Protein AF-A0A812LIU6-F1 (afdb_monomer_lite)

Foldseek 3Di:
DDDPDPPDQDDAQEKEKEFEQAPDQFFKWKDWDPDTQDPDGHGHLDMDMGSDDDAQQIWIFIDRPPDTQEIDGHHHDDSHHKYKYKYWAFDAPVPDPPRRHTDIDIDIDHWDQFFKAAAADRDPDDDKWKWKWAPDDPDTDIDTDDHRDMDGDHFGKMWMWIQDPNDTDIDIDTTDSTDPDDDGDD

pLDDT: mean 81.8, std 16.01, range [28.92, 97.81]

Structure (mmCIF, N/CA/C/O backbone):
data_AF-A0A812LIU6-F1
#
_entry.id   AF-A0A812LIU6-F1
#
loop_
_atom_site.group_PDB
_atom_site.id
_atom_site.type_symbol
_atom_site.label_atom_id
_atom_site.label_alt_id
_atom_site.label_comp_id
_atom_site.label_asym_id
_atom_site.label_entity_id
_atom_site.label_seq_id
_atom_site.pdbx_PDB_ins_code
_atom_site.Cartn_x
_atom_site.Cartn_y
_atom_site.Cartn_z
_atom_site.occupancy
_atom_site.B_iso_or_equiv
_atom_site.auth_seq_id
_atom_site.auth_comp_id
_atom_site.auth_asym_id
_atom_site.auth_atom_id
_atom_site.pdbx_PDB_model_num
ATOM 1 N N . MET A 1 1 ? -12.014 -48.505 16.859 1.00 39.06 1 MET A N 1
ATOM 2 C CA . MET A 1 1 ? -11.783 -47.061 17.087 1.00 39.06 1 MET A CA 1
ATOM 3 C C . MET A 1 1 ? -11.200 -46.472 15.809 1.00 39.06 1 MET A C 1
ATOM 5 O O . MET A 1 1 ? -10.171 -46.959 15.368 1.00 39.06 1 MET A O 1
ATOM 9 N N . ARG A 1 2 ? -11.893 -45.529 15.155 1.00 45.31 2 ARG A N 1
ATOM 10 C CA . ARG A 1 2 ? -11.381 -44.818 13.970 1.00 45.31 2 ARG A CA 1
ATOM 11 C C . ARG A 1 2 ? -10.596 -43.603 14.456 1.00 45.31 2 ARG A C 1
ATOM 13 O O . ARG A 1 2 ? -11.188 -42.699 15.035 1.00 45.31 2 ARG A O 1
ATOM 20 N N . THR A 1 3 ? -9.289 -43.601 14.246 1.00 43.88 3 THR A N 1
ATOM 21 C CA . THR A 1 3 ? -8.428 -42.452 14.527 1.00 43.88 3 THR A CA 1
ATOM 22 C C . THR A 1 3 ? -8.770 -41.353 13.522 1.00 43.88 3 THR A C 1
ATOM 24 O O . THR A 1 3 ? -8.476 -41.482 12.336 1.00 43.88 3 THR A O 1
ATOM 27 N N . GLN A 1 4 ? -9.459 -40.301 13.966 1.00 51.75 4 GLN A N 1
ATOM 28 C CA . GLN A 1 4 ? -9.610 -39.082 13.176 1.00 51.75 4 GLN A CA 1
ATOM 29 C C . GLN A 1 4 ? -8.253 -38.378 13.168 1.00 51.75 4 GLN A C 1
ATOM 31 O O . GLN A 1 4 ? -7.816 -37.850 14.188 1.00 51.75 4 GLN A O 1
ATOM 36 N N . ALA A 1 5 ? -7.560 -38.410 12.032 1.00 58.19 5 ALA A N 1
ATOM 37 C CA . ALA A 1 5 ? -6.428 -37.528 11.810 1.00 58.19 5 ALA A CA 1
ATOM 38 C C . ALA A 1 5 ? -6.982 -36.105 11.664 1.00 58.19 5 ALA A C 1
ATOM 40 O O . ALA A 1 5 ? -7.619 -35.780 10.663 1.00 58.19 5 ALA A O 1
ATOM 41 N N . VAL A 1 6 ? -6.784 -35.273 12.685 1.00 56.16 6 VAL A N 1
ATOM 42 C CA . VAL A 1 6 ? -6.994 -33.829 12.569 1.00 56.16 6 VAL A CA 1
ATOM 43 C C . VAL A 1 6 ? -5.925 -33.330 11.601 1.00 56.16 6 VAL A C 1
ATOM 45 O O . VAL A 1 6 ? -4.741 -33.320 11.934 1.00 56.16 6 VAL A O 1
ATOM 48 N N . LEU A 1 7 ? -6.328 -32.995 10.374 1.00 54.69 7 LEU A N 1
ATOM 49 C CA . LEU A 1 7 ? -5.454 -32.335 9.409 1.00 54.69 7 LEU A CA 1
ATOM 50 C C . LEU A 1 7 ? -4.985 -31.030 10.052 1.00 54.69 7 LEU A C 1
ATOM 52 O O . LEU A 1 7 ? -5.788 -30.130 10.298 1.00 54.69 7 LEU A O 1
ATOM 56 N N . LYS A 1 8 ? -3.694 -30.951 10.380 1.00 50.91 8 LYS A N 1
ATOM 57 C CA . LYS A 1 8 ? -3.072 -29.710 10.830 1.00 50.91 8 LYS A CA 1
ATOM 58 C C . LYS A 1 8 ? -3.272 -28.693 9.703 1.00 50.91 8 LYS A C 1
ATOM 60 O O . LYS A 1 8 ? -2.875 -28.968 8.571 1.00 50.91 8 LYS A O 1
ATOM 65 N N . ALA A 1 9 ? -3.938 -27.575 9.989 1.00 58.50 9 ALA A N 1
ATOM 66 C CA . ALA A 1 9 ? -4.022 -26.479 9.033 1.00 58.50 9 ALA A CA 1
ATOM 67 C C . ALA A 1 9 ? -2.590 -26.081 8.647 1.00 58.50 9 ALA A C 1
ATOM 69 O O . ALA A 1 9 ? -1.712 -26.029 9.510 1.00 58.50 9 ALA A O 1
ATOM 70 N N . ALA A 1 10 ? -2.338 -25.897 7.354 1.00 61.91 10 ALA A N 1
ATOM 71 C CA . ALA A 1 10 ? -1.060 -25.370 6.907 1.00 61.91 10 ALA A CA 1
ATOM 72 C C . ALA A 1 10 ? -0.923 -23.937 7.443 1.00 61.91 10 ALA A C 1
ATOM 74 O O . ALA A 1 10 ? -1.816 -23.118 7.226 1.00 61.91 10 ALA A O 1
ATOM 75 N N . ASP A 1 11 ? 0.166 -23.661 8.159 1.00 75.06 11 ASP A N 1
ATOM 76 C CA . ASP A 1 11 ? 0.517 -22.306 8.579 1.00 75.06 11 ASP A CA 1
ATOM 77 C C . ASP A 1 11 ? 1.200 -21.615 7.395 1.00 75.06 11 ASP A C 1
ATOM 79 O O . ASP A 1 11 ? 2.337 -21.944 7.053 1.00 75.06 11 ASP A O 1
ATOM 83 N N . TYR A 1 12 ? 0.487 -20.697 6.743 1.00 84.31 12 TYR A N 1
ATOM 84 C CA . TYR A 1 12 ? 1.031 -19.866 5.671 1.00 84.31 12 TYR A CA 1
ATOM 85 C C . TYR A 1 12 ? 1.689 -18.612 6.250 1.00 84.31 12 TYR A C 1
ATOM 87 O O . TYR A 1 12 ? 1.153 -17.990 7.168 1.00 84.31 12 TYR A O 1
ATOM 95 N N . GLN A 1 13 ? 2.832 -18.216 5.694 1.00 86.56 13 GLN A N 1
ATOM 96 C CA . GLN A 1 13 ? 3.501 -16.961 6.025 1.00 86.56 13 GLN A CA 1
ATOM 97 C C . GLN A 1 13 ? 2.832 -15.821 5.262 1.00 86.56 13 GLN A C 1
ATOM 99 O O . GLN A 1 13 ? 3.046 -15.627 4.063 1.00 86.56 13 GLN A O 1
ATOM 104 N N . GLN A 1 14 ? 1.975 -15.089 5.965 1.00 89.31 14 GLN A N 1
ATOM 105 C CA . GLN A 1 14 ? 1.189 -14.003 5.402 1.00 89.31 14 GLN A CA 1
ATOM 106 C C . GLN A 1 14 ? 1.543 -12.694 6.085 1.00 89.31 14 GLN A C 1
ATOM 108 O O . GLN A 1 14 ? 1.527 -12.604 7.310 1.00 89.31 14 GLN A O 1
ATOM 113 N N . GLN A 1 15 ? 1.840 -11.682 5.276 1.00 93.00 15 GLN A N 1
ATOM 114 C CA . GLN A 1 15 ? 2.169 -10.347 5.752 1.00 93.00 15 GLN A CA 1
ATOM 115 C C . GLN A 1 15 ? 1.188 -9.333 5.172 1.00 93.00 15 GLN A C 1
ATOM 117 O O . GLN A 1 15 ? 0.899 -9.346 3.974 1.00 93.00 15 GLN A O 1
ATOM 122 N N . LEU A 1 16 ? 0.701 -8.426 6.012 1.00 95.31 16 LEU A N 1
ATOM 123 C CA . LEU A 1 16 ? -0.063 -7.264 5.576 1.00 95.31 16 LEU A CA 1
ATOM 124 C C . LEU A 1 16 ? 0.892 -6.083 5.395 1.00 95.31 16 LEU A C 1
ATOM 126 O O . LEU A 1 16 ? 1.560 -5.683 6.339 1.00 95.31 16 LEU A O 1
ATOM 130 N N . ARG A 1 17 ? 0.927 -5.480 4.211 1.00 95.69 17 ARG A N 1
ATOM 131 C CA . ARG A 1 17 ? 1.599 -4.213 3.930 1.00 95.69 17 ARG A CA 1
ATOM 132 C C . ARG A 1 17 ? 0.563 -3.135 3.661 1.00 95.69 17 ARG A C 1
ATOM 134 O O . ARG A 1 17 ? -0.219 -3.240 2.722 1.00 95.69 17 ARG A O 1
ATOM 141 N N . VAL A 1 18 ? 0.586 -2.083 4.467 1.00 96.81 18 VAL A N 1
ATOM 142 C CA . VAL A 1 18 ? -0.319 -0.941 4.322 1.00 96.81 18 VAL A CA 1
ATOM 143 C C . VAL A 1 18 ? 0.476 0.274 3.886 1.00 96.81 18 VAL A C 1
ATOM 145 O O . VAL A 1 18 ? 1.487 0.586 4.510 1.00 96.81 18 VAL A O 1
ATOM 148 N N . CYS A 1 19 ? -0.002 0.961 2.854 1.00 96.19 19 CYS A N 1
ATOM 149 C CA . CYS A 1 19 ? 0.562 2.206 2.345 1.00 96.19 19 CYS A CA 1
ATOM 150 C C . CYS A 1 19 ? -0.444 3.351 2.483 1.00 96.19 19 CYS A C 1
ATOM 152 O O . CYS A 1 19 ? -1.610 3.212 2.104 1.00 96.19 19 CYS A O 1
ATOM 154 N N . ASN A 1 20 ? 0.016 4.493 2.991 1.00 95.38 20 ASN A N 1
ATOM 155 C CA . ASN A 1 20 ? -0.779 5.708 3.090 1.00 95.38 20 ASN A CA 1
ATOM 156 C C . ASN A 1 20 ? -0.541 6.612 1.869 1.00 95.38 20 ASN A C 1
ATOM 158 O O . ASN A 1 20 ? 0.454 7.329 1.789 1.00 95.38 20 ASN A O 1
ATOM 162 N N . ALA A 1 21 ? -1.493 6.612 0.939 1.00 92.81 21 ALA A N 1
ATOM 163 C CA . ALA A 1 21 ? -1.551 7.524 -0.201 1.00 92.81 21 ALA A CA 1
ATOM 164 C C . ALA A 1 21 ? -2.588 8.649 0.002 1.00 92.81 21 ALA A C 1
ATOM 166 O O . ALA A 1 21 ? -3.006 9.298 -0.956 1.00 92.81 21 ALA A O 1
ATOM 167 N N . PHE A 1 22 ? -3.036 8.892 1.237 1.00 89.88 22 PHE A N 1
ATOM 168 C CA . PHE A 1 22 ? -3.939 9.988 1.571 1.00 89.88 22 PHE A CA 1
ATOM 169 C C . PHE A 1 22 ? -3.138 11.287 1.780 1.00 89.88 22 PHE A C 1
ATOM 171 O O . PHE A 1 22 ? -2.398 11.381 2.761 1.00 89.88 22 PHE A O 1
ATOM 178 N N . PRO A 1 23 ? -3.267 12.301 0.896 1.00 86.12 23 PRO A N 1
ATOM 179 C CA . PRO A 1 23 ? -2.457 13.518 0.946 1.00 86.12 23 PRO A CA 1
ATOM 180 C C . PRO A 1 23 ? -2.951 14.453 2.057 1.00 86.12 23 PRO A C 1
ATOM 182 O O . PRO A 1 23 ? -3.687 15.414 1.817 1.00 86.12 23 PRO A O 1
ATOM 185 N N . SER A 1 24 ? -2.582 14.136 3.294 1.00 83.38 24 SER A N 1
ATOM 186 C CA . SER A 1 24 ? -2.926 14.886 4.496 1.00 83.38 24 SER A CA 1
ATOM 187 C C . SER A 1 24 ? -1.745 14.929 5.459 1.00 83.38 24 SER A C 1
ATOM 189 O O . SER A 1 24 ? -1.005 13.961 5.586 1.00 83.38 24 SER A O 1
ATOM 191 N N . GLU A 1 25 ? -1.633 16.030 6.202 1.00 82.62 25 GLU A N 1
ATOM 192 C CA . GLU A 1 25 ? -0.709 16.161 7.340 1.00 82.62 25 GLU A CA 1
ATOM 193 C C . GLU A 1 25 ? -1.052 15.194 8.485 1.00 82.62 25 GLU A C 1
ATOM 195 O O . GLU A 1 25 ? -0.233 14.931 9.363 1.00 82.62 25 GLU A O 1
ATOM 200 N N . LYS A 1 26 ? -2.285 14.672 8.513 1.00 85.81 26 LYS A N 1
ATOM 201 C CA . LYS A 1 26 ? -2.684 13.675 9.502 1.00 85.81 26 LYS A CA 1
ATOM 202 C C . LYS A 1 26 ? -2.213 12.295 9.063 1.00 85.81 26 LYS A C 1
ATOM 204 O O . LYS A 1 26 ? -2.587 11.812 7.996 1.00 85.81 26 LYS A O 1
ATOM 209 N N . SER A 1 27 ? -1.465 11.646 9.939 1.00 93.06 27 SER A N 1
ATOM 210 C CA . SER A 1 27 ? -1.092 10.246 9.806 1.00 93.06 27 SER A CA 1
ATOM 211 C C . SER A 1 27 ? -2.283 9.307 10.034 1.00 93.06 27 SER A C 1
ATOM 213 O O . SER A 1 27 ? -3.324 9.703 10.574 1.00 93.06 27 SER A O 1
ATOM 215 N N . LEU A 1 28 ? -2.126 8.062 9.581 1.00 95.50 28 LEU A N 1
ATOM 216 C CA . LEU A 1 28 ? -3.130 7.013 9.698 1.00 95.50 28 LEU A CA 1
ATOM 217 C C . LEU A 1 28 ? -2.715 5.947 10.708 1.00 95.50 28 LEU A C 1
ATOM 219 O O . LEU A 1 28 ? -1.631 5.372 10.611 1.00 95.50 28 LEU A O 1
ATOM 223 N N . ASP A 1 29 ? -3.625 5.636 11.621 1.00 97.00 29 ASP A N 1
ATOM 224 C CA . ASP A 1 29 ? -3.547 4.449 12.462 1.00 97.00 29 ASP A CA 1
ATOM 225 C C . ASP A 1 29 ? -4.344 3.303 11.850 1.00 97.00 29 ASP A C 1
ATOM 227 O O . ASP A 1 29 ? -5.432 3.514 11.307 1.00 97.00 29 ASP A O 1
ATOM 231 N N . VAL A 1 30 ? -3.811 2.087 11.966 1.00 97.44 30 VAL A N 1
ATOM 232 C CA . VAL A 1 30 ? -4.462 0.868 11.474 1.00 97.44 30 VAL A CA 1
ATOM 233 C C . VAL A 1 30 ? -4.867 0.019 12.665 1.00 97.44 30 VAL A C 1
ATOM 235 O O . VAL A 1 30 ? -4.026 -0.390 13.465 1.00 97.44 30 VAL A O 1
ATOM 238 N N . VAL A 1 31 ? -6.161 -0.260 12.779 1.00 97.25 31 VAL A N 1
ATOM 239 C CA . VAL A 1 31 ? -6.749 -1.026 13.877 1.00 97.25 31 VAL A CA 1
ATOM 240 C C . VAL A 1 31 ? -7.461 -2.251 13.322 1.00 97.25 31 VAL A C 1
ATOM 242 O O . VAL A 1 31 ? -8.201 -2.159 12.349 1.00 97.25 31 VAL A O 1
ATOM 245 N N . LYS A 1 32 ? -7.274 -3.400 13.966 1.00 95.94 32 LYS A N 1
ATOM 246 C CA . LYS A 1 32 ? -7.991 -4.640 13.667 1.00 95.94 32 LYS A CA 1
ATOM 247 C C . LYS A 1 32 ? -8.695 -5.128 14.928 1.00 95.94 32 LYS A C 1
ATOM 249 O O . LYS A 1 32 ? -8.054 -5.593 15.871 1.00 95.94 32 LYS A O 1
ATOM 254 N N . GLY 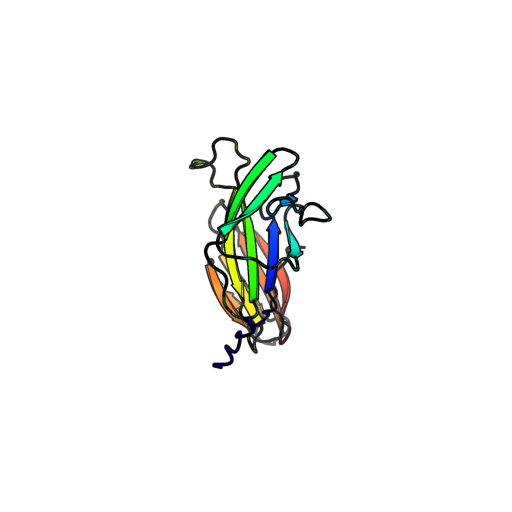A 1 33 ? -10.021 -5.010 14.965 1.00 91.06 33 GLY A N 1
ATOM 255 C CA . GLY A 1 33 ? -10.796 -5.280 16.179 1.00 91.06 33 GLY A CA 1
ATOM 256 C C . GLY A 1 33 ? -10.342 -4.387 17.340 1.00 91.06 33 GLY A C 1
ATOM 257 O O . GLY A 1 33 ? -10.471 -3.170 17.270 1.00 91.06 33 GLY A O 1
ATOM 258 N N . ALA A 1 34 ? -9.797 -4.982 18.404 1.00 90.44 34 ALA A N 1
ATOM 259 C CA . ALA A 1 34 ? -9.263 -4.245 19.556 1.00 90.44 34 ALA A CA 1
ATOM 260 C C . ALA A 1 34 ? -7.753 -3.938 19.459 1.00 90.44 34 ALA A C 1
ATOM 262 O O . ALA A 1 34 ? -7.217 -3.241 20.321 1.00 90.44 34 ALA A O 1
ATOM 263 N N . SER A 1 35 ? -7.063 -4.460 18.442 1.00 94.00 35 SER A N 1
ATOM 264 C CA . SER A 1 35 ? -5.609 -4.361 18.308 1.00 94.00 35 SER A CA 1
ATOM 265 C C . SER A 1 35 ? -5.212 -3.178 17.429 1.00 94.00 35 SER A C 1
ATOM 267 O O . SER A 1 35 ? -5.603 -3.110 16.264 1.00 94.00 35 SER A O 1
ATOM 269 N N . LEU A 1 36 ? -4.392 -2.271 17.963 1.00 96.12 36 LEU A N 1
ATOM 270 C CA . LEU A 1 36 ? -3.687 -1.262 17.171 1.00 96.12 36 LEU A CA 1
ATOM 271 C C . LEU A 1 36 ? -2.464 -1.918 16.514 1.00 96.12 36 LEU A C 1
ATOM 273 O O . LEU A 1 36 ? -1.585 -2.418 17.215 1.00 96.12 36 LEU A O 1
ATOM 277 N N . LEU A 1 37 ? -2.421 -1.934 15.182 1.00 96.19 37 LEU A N 1
ATOM 278 C CA . LEU A 1 37 ? -1.326 -2.539 14.417 1.00 96.19 37 LEU A CA 1
ATOM 279 C C . LEU A 1 37 ? -0.156 -1.564 14.236 1.00 96.19 37 LEU A C 1
ATOM 281 O O . LEU A 1 37 ? 1.008 -1.965 14.273 1.00 96.19 37 LEU A O 1
ATOM 285 N N . THR A 1 38 ? -0.451 -0.275 14.051 1.00 95.25 38 THR A N 1
ATOM 286 C CA . THR A 1 38 ? 0.556 0.782 13.917 1.00 95.25 38 THR A CA 1
ATOM 287 C C . THR A 1 38 ? 1.244 1.055 15.253 1.00 95.25 38 THR A C 1
ATOM 289 O O . THR A 1 38 ? 0.623 1.502 16.211 1.00 95.25 38 THR A O 1
ATOM 292 N N . LYS A 1 39 ? 2.560 0.814 15.323 1.00 92.50 39 LYS A N 1
ATOM 293 C CA . LYS A 1 39 ? 3.394 1.299 16.442 1.00 92.50 39 LYS A CA 1
ATOM 294 C C . LYS A 1 39 ? 3.623 2.804 16.343 1.00 92.50 39 LYS A C 1
ATOM 296 O O . LYS A 1 39 ? 3.592 3.510 17.344 1.00 92.50 39 LYS A O 1
ATOM 301 N N . GLU A 1 40 ? 3.841 3.258 15.115 1.00 93.56 40 GLU A N 1
ATOM 302 C CA . GLU A 1 40 ? 3.901 4.657 14.725 1.00 93.56 40 GLU A CA 1
ATOM 303 C C . GLU A 1 40 ? 2.844 4.885 13.637 1.00 93.56 40 GLU A C 1
ATOM 305 O O . GLU A 1 40 ? 2.727 4.047 12.730 1.00 93.56 40 GLU A O 1
ATOM 310 N N . PRO A 1 41 ? 2.061 5.974 13.719 1.00 94.62 41 PRO A N 1
ATOM 311 C CA . PRO A 1 41 ? 1.081 6.305 12.695 1.00 94.62 41 PRO A CA 1
ATOM 312 C C . PRO A 1 41 ? 1.729 6.484 11.314 1.00 94.62 41 PRO A C 1
ATOM 314 O O . PRO A 1 41 ? 2.753 7.153 11.180 1.00 94.62 41 PRO A O 1
ATOM 317 N N . LEU A 1 42 ? 1.098 5.946 10.270 1.00 96.25 42 LEU A N 1
ATOM 318 C CA . LEU A 1 42 ? 1.575 6.028 8.888 1.00 96.25 42 LEU A CA 1
ATOM 319 C C . LEU A 1 42 ? 1.432 7.451 8.345 1.00 96.25 42 LEU A C 1
ATOM 321 O O . LEU A 1 42 ? 0.314 7.911 8.099 1.00 96.25 42 LEU A O 1
ATOM 325 N N . GLN A 1 43 ? 2.543 8.149 8.120 1.00 95.88 43 GLN A N 1
ATOM 326 C CA . GLN A 1 43 ? 2.520 9.462 7.468 1.00 95.88 43 GLN A 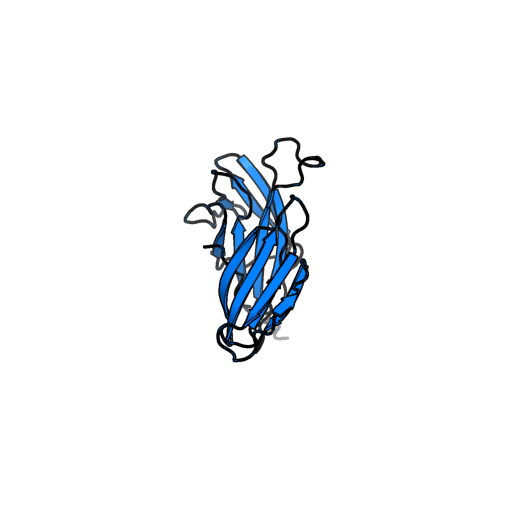CA 1
ATOM 327 C C . GLN A 1 43 ? 2.179 9.330 5.979 1.00 95.88 43 GLN A C 1
ATOM 329 O O . GLN A 1 43 ? 2.212 8.232 5.417 1.00 95.88 43 GLN A O 1
ATOM 334 N N . TYR A 1 44 ? 1.821 10.446 5.338 1.00 93.00 44 TYR A N 1
ATOM 335 C CA . TYR A 1 44 ? 1.621 10.461 3.890 1.00 93.00 44 TYR A CA 1
ATOM 336 C C . TYR A 1 44 ? 2.872 9.920 3.190 1.00 93.00 44 TYR A C 1
ATOM 338 O O . TYR A 1 44 ? 3.990 10.259 3.572 1.00 93.00 44 TYR A O 1
ATOM 346 N N . LEU A 1 45 ? 2.658 9.071 2.183 1.00 91.25 45 LEU A N 1
ATOM 347 C CA . LEU A 1 45 ? 3.695 8.395 1.411 1.00 91.25 45 LEU A CA 1
ATOM 348 C C . LEU A 1 45 ? 4.525 7.358 2.185 1.00 91.25 45 LEU A C 1
ATOM 350 O O . LEU A 1 45 ? 5.551 6.910 1.691 1.00 91.25 45 LEU A O 1
ATOM 354 N N . GLN A 1 46 ? 4.073 6.903 3.354 1.00 93.94 46 GLN A N 1
ATOM 355 C CA . GLN A 1 46 ? 4.730 5.809 4.070 1.00 93.94 46 GLN A CA 1
ATOM 356 C C . GLN A 1 46 ? 3.990 4.482 3.919 1.00 93.94 46 GLN A C 1
ATOM 358 O O . GLN A 1 46 ? 2.759 4.435 3.842 1.00 93.94 46 GLN A O 1
ATOM 363 N N . CYS A 1 47 ? 4.757 3.391 3.943 1.00 94.00 47 CYS A N 1
ATOM 364 C CA . CYS A 1 47 ? 4.229 2.038 4.047 1.00 94.00 47 CYS A CA 1
ATOM 365 C C . CYS A 1 47 ? 4.880 1.291 5.209 1.00 94.00 47 CYS A C 1
ATOM 367 O O . CYS A 1 47 ? 6.098 1.336 5.350 1.00 94.00 47 CYS A O 1
ATOM 369 N N . ASN A 1 48 ? 4.090 0.516 5.954 1.00 95.62 48 ASN A N 1
ATOM 370 C CA . ASN A 1 48 ? 4.594 -0.434 6.947 1.00 95.62 48 ASN A CA 1
ATOM 371 C C . ASN A 1 48 ? 4.061 -1.834 6.671 1.00 95.62 48 ASN A C 1
ATOM 373 O O . ASN A 1 48 ? 2.998 -2.011 6.071 1.00 95.62 48 ASN A O 1
ATOM 377 N N . SER A 1 49 ? 4.822 -2.827 7.122 1.00 94.62 49 SER A N 1
ATOM 378 C CA . SER A 1 49 ? 4.424 -4.230 7.069 1.00 94.62 49 SER A CA 1
ATOM 379 C C . SER A 1 49 ? 4.141 -4.754 8.474 1.00 94.62 49 SER A C 1
ATOM 381 O O . SER A 1 49 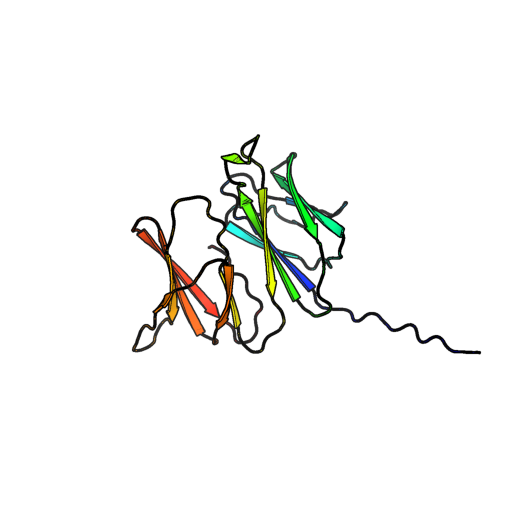? 4.822 -4.379 9.429 1.00 94.62 49 SER A O 1
ATOM 383 N N . PHE A 1 50 ? 3.131 -5.607 8.585 1.00 93.69 50 PHE A N 1
ATOM 384 C CA . PHE A 1 50 ? 2.606 -6.152 9.825 1.00 93.69 50 PHE A CA 1
ATOM 385 C C . PHE A 1 50 ? 2.499 -7.667 9.696 1.00 93.69 50 PHE A C 1
ATOM 387 O O . PHE A 1 50 ? 1.881 -8.175 8.754 1.00 93.69 50 PHE A O 1
ATOM 394 N N . ASP A 1 51 ? 3.045 -8.376 10.677 1.00 90.31 51 ASP A N 1
ATOM 395 C CA . ASP A 1 51 ? 2.921 -9.829 10.799 1.00 90.31 51 ASP A CA 1
ATOM 396 C C . ASP A 1 51 ? 1.582 -10.176 11.477 1.00 90.31 51 ASP A C 1
ATOM 398 O O . ASP A 1 51 ? 1.527 -10.794 12.539 1.00 90.31 51 ASP A O 1
ATOM 402 N N . GLU A 1 52 ? 0.488 -9.692 10.882 1.00 85.62 52 GLU A N 1
ATOM 403 C CA . GLU A 1 52 ? -0.880 -9.873 11.364 1.00 85.62 52 GLU A CA 1
ATOM 404 C C . GLU A 1 52 ? -1.630 -10.833 10.424 1.00 85.62 52 GLU A C 1
ATOM 406 O O . GLU A 1 52 ? -1.913 -10.471 9.277 1.00 85.62 52 GLU A O 1
ATOM 411 N N . PRO A 1 53 ? -1.985 -12.049 10.878 1.00 86.19 53 PRO A N 1
ATOM 412 C CA . PRO A 1 53 ? -2.670 -13.020 10.036 1.00 86.19 53 PRO A CA 1
ATOM 413 C C . PRO A 1 53 ? -4.100 -12.560 9.745 1.00 86.19 53 PRO A C 1
ATOM 415 O O . PRO A 1 53 ? -4.908 -12.384 10.659 1.00 86.19 53 PRO A O 1
ATOM 418 N N . LEU A 1 54 ? -4.434 -12.386 8.469 1.00 91.69 54 LEU A N 1
ATOM 419 C CA . LEU A 1 54 ? -5.769 -11.976 8.039 1.00 91.69 54 LEU A CA 1
ATOM 420 C C . LEU A 1 54 ? -6.705 -13.171 7.866 1.00 91.69 54 LEU A C 1
ATOM 422 O O . LEU A 1 54 ? -6.286 -14.280 7.533 1.00 91.69 54 LEU A O 1
ATOM 426 N N . LYS A 1 55 ? -8.000 -12.931 8.064 1.00 92.38 55 LYS A N 1
ATOM 427 C CA . LYS A 1 55 ? -9.081 -13.882 7.798 1.00 92.38 55 LYS A CA 1
ATOM 428 C C . LYS A 1 55 ? -10.223 -13.188 7.068 1.00 92.38 55 LYS A C 1
ATOM 430 O O . LYS A 1 55 ? -10.458 -11.997 7.250 1.00 92.38 55 LYS A O 1
ATOM 435 N N . ALA A 1 56 ? -10.963 -13.958 6.275 1.00 93.94 56 ALA A N 1
ATOM 436 C CA . ALA A 1 56 ? -12.213 -13.493 5.687 1.00 93.94 56 ALA A CA 1
ATOM 437 C C . ALA A 1 56 ? -13.159 -12.960 6.780 1.00 93.94 56 ALA A C 1
ATOM 439 O O . ALA A 1 56 ? -13.378 -13.620 7.799 1.00 93.94 56 ALA A O 1
ATOM 440 N N . GLY A 1 57 ? -13.706 -11.768 6.557 1.00 95.25 57 GLY A N 1
ATOM 441 C CA . GLY A 1 57 ? -14.557 -11.036 7.493 1.00 95.25 57 GLY A CA 1
ATOM 442 C C . GLY A 1 57 ? -13.817 -10.111 8.463 1.00 95.25 57 GLY A C 1
ATOM 443 O O . GLY A 1 57 ? -14.484 -9.357 9.170 1.00 95.25 57 GLY A O 1
ATOM 444 N N . ASP A 1 58 ? -12.480 -10.122 8.504 1.00 95.69 58 ASP A N 1
ATOM 445 C CA . ASP A 1 58 ? -11.728 -9.164 9.320 1.00 95.69 58 ASP A CA 1
ATOM 446 C C . ASP A 1 58 ? -11.972 -7.729 8.828 1.00 95.69 58 ASP A C 1
ATOM 448 O O . ASP A 1 58 ? -11.919 -7.451 7.629 1.00 95.69 58 ASP A O 1
ATOM 452 N N . ASN A 1 59 ? -12.183 -6.807 9.769 1.00 97.25 59 ASN A N 1
ATOM 453 C CA . ASN A 1 59 ? -12.262 -5.375 9.496 1.00 97.25 59 ASN A CA 1
ATOM 454 C C . ASN A 1 59 ? -10.967 -4.689 9.930 1.00 97.25 59 ASN A C 1
ATOM 456 O O . ASN A 1 59 ? -10.563 -4.781 11.093 1.00 9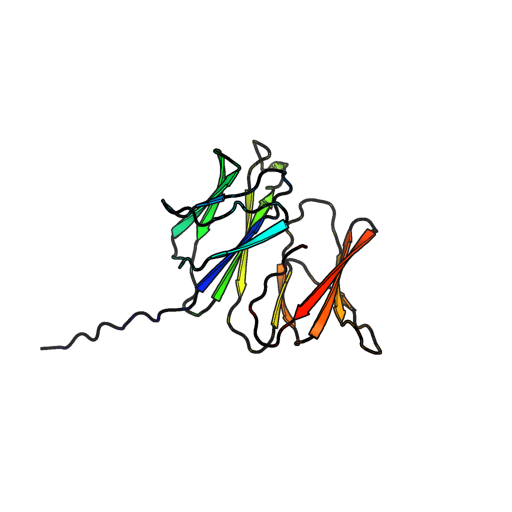7.25 59 ASN A O 1
ATOM 460 N N . LEU A 1 60 ? -10.354 -3.976 8.990 1.00 97.81 60 LEU A N 1
ATOM 461 C CA . LEU A 1 60 ? -9.240 -3.070 9.222 1.00 97.81 60 LEU A CA 1
ATOM 462 C C . LEU A 1 60 ? -9.787 -1.642 9.232 1.00 97.81 60 LEU A C 1
ATOM 464 O O . LEU A 1 60 ? -10.193 -1.113 8.197 1.00 97.81 60 LEU A O 1
ATOM 468 N N . GLU A 1 61 ? -9.834 -1.026 10.406 1.00 97.25 61 GLU A N 1
ATOM 469 C CA . GLU A 1 61 ? -10.231 0.366 10.580 1.00 97.25 61 GLU A CA 1
ATOM 470 C C . GLU A 1 61 ? -9.021 1.285 10.419 1.00 97.25 61 GLU A C 1
ATOM 472 O O . GLU A 1 61 ? -7.985 1.098 11.058 1.00 97.25 61 GLU A O 1
ATOM 477 N N . PHE A 1 62 ? -9.183 2.316 9.598 1.00 96.56 62 PHE A N 1
ATOM 478 C CA . PHE A 1 62 ? -8.188 3.349 9.359 1.00 96.56 62 PHE A CA 1
ATOM 479 C C . PHE A 1 62 ? -8.625 4.627 10.056 1.00 96.56 62 PHE A C 1
ATOM 481 O O . PHE A 1 62 ? -9.687 5.180 9.754 1.00 96.56 62 PHE A O 1
ATOM 488 N N . LYS A 1 63 ? -7.811 5.101 10.996 1.00 94.44 63 LYS A N 1
ATOM 489 C CA . LYS A 1 63 ? -8.121 6.267 11.826 1.00 94.44 63 LYS A CA 1
ATOM 490 C C . LYS A 1 63 ? -7.208 7.436 11.505 1.00 94.44 63 LYS A C 1
ATOM 492 O O . LYS A 1 63 ? -6.011 7.264 11.329 1.00 94.44 63 LYS A O 1
ATOM 497 N N . SER A 1 64 ? -7.789 8.631 11.464 1.00 90.94 64 SER A N 1
ATOM 498 C CA . SER A 1 64 ? -7.075 9.900 11.339 1.00 90.94 64 SER A CA 1
ATOM 499 C C . SER A 1 64 ? -7.307 10.713 12.614 1.00 90.94 64 SER A C 1
ATOM 501 O O . SER A 1 64 ? -8.348 11.356 12.797 1.00 90.94 64 SER A O 1
ATOM 503 N N . GLY A 1 65 ? -6.360 10.629 13.551 1.00 87.06 65 GLY A N 1
ATOM 504 C CA . GLY A 1 65 ? -6.584 11.042 14.938 1.00 87.06 65 GLY A CA 1
ATOM 505 C C . GLY A 1 65 ? -7.678 10.192 15.597 1.00 87.06 65 GLY A C 1
ATOM 506 O O . GLY A 1 65 ? -7.643 8.969 15.538 1.00 87.06 65 GLY A O 1
ATOM 507 N N . ASN A 1 66 ? -8.688 10.833 16.189 1.00 86.38 66 ASN A N 1
ATOM 508 C CA . ASN A 1 66 ? -9.778 10.126 16.882 1.00 86.38 66 ASN A CA 1
ATOM 509 C C . ASN A 1 66 ? -10.948 9.719 15.968 1.00 86.38 66 ASN A C 1
ATOM 511 O O . ASN A 1 66 ? -11.910 9.121 16.447 1.00 86.38 66 ASN A O 1
ATOM 515 N N . ALA A 1 67 ? -10.905 10.069 14.680 1.00 89.25 67 ALA A N 1
ATOM 516 C CA . ALA A 1 67 ? -11.986 9.802 13.735 1.00 89.25 67 ALA A CA 1
ATOM 517 C C . ALA A 1 67 ? -11.657 8.607 12.832 1.00 89.25 67 ALA A C 1
ATOM 519 O O . ALA A 1 67 ? -10.538 8.493 12.329 1.00 89.25 67 ALA A O 1
ATOM 520 N N . THR A 1 68 ? -12.645 7.748 12.580 1.00 92.56 68 THR A N 1
ATOM 521 C CA . THR A 1 68 ? -12.542 6.693 11.562 1.00 92.56 68 THR A CA 1
ATOM 522 C C . THR A 1 68 ? -12.648 7.323 10.176 1.00 92.56 68 THR A C 1
ATOM 524 O O . THR A 1 68 ? -13.666 7.926 9.846 1.00 92.56 68 THR A O 1
ATOM 527 N N . ALA A 1 69 ? -11.589 7.193 9.380 1.00 92.44 69 ALA A N 1
ATOM 528 C CA . ALA A 1 69 ? -11.503 7.708 8.015 1.00 92.44 69 ALA A CA 1
ATOM 529 C C . ALA A 1 69 ? -11.954 6.669 6.971 1.00 92.44 69 ALA A C 1
ATOM 531 O O . ALA A 1 69 ? -12.432 7.030 5.898 1.00 92.44 69 ALA A O 1
ATOM 532 N N . GLY A 1 70 ? -11.846 5.375 7.285 1.00 93.62 70 GLY A N 1
ATOM 533 C CA . GLY A 1 70 ? -12.354 4.297 6.440 1.00 93.62 70 GLY A CA 1
ATOM 534 C C . GLY A 1 70 ? -12.252 2.933 7.112 1.00 93.62 70 GLY A C 1
ATOM 535 O O . GLY A 1 70 ? -11.553 2.774 8.113 1.00 93.62 70 GLY A O 1
ATOM 536 N N . VAL A 1 71 ? -12.956 1.948 6.559 1.00 96.06 71 VAL A N 1
ATOM 537 C CA . VAL A 1 71 ? -12.886 0.549 6.994 1.00 96.06 71 VAL A CA 1
ATOM 538 C C . VAL A 1 71 ? -12.727 -0.332 5.764 1.00 96.06 71 VAL A C 1
ATOM 540 O O . VAL A 1 71 ? -13.506 -0.216 4.820 1.00 96.06 71 VAL A O 1
ATOM 543 N N . PHE A 1 72 ? -11.730 -1.210 5.787 1.00 96.81 72 PHE A N 1
ATOM 544 C CA . PHE A 1 72 ? -11.531 -2.241 4.779 1.00 96.81 72 PHE A CA 1
ATOM 545 C C . PHE A 1 72 ? -11.948 -3.597 5.348 1.00 96.81 72 PHE A C 1
ATOM 547 O O . PHE A 1 72 ? -11.440 -4.014 6.389 1.00 96.81 72 PHE A O 1
ATOM 554 N N . THR A 1 73 ? -12.849 -4.295 4.659 1.00 97.00 73 THR A N 1
ATOM 555 C CA . THR A 1 73 ? -13.269 -5.650 5.033 1.00 97.00 73 THR A CA 1
ATOM 556 C C . THR A 1 73 ? -12.553 -6.668 4.158 1.00 97.00 73 THR A C 1
ATOM 558 O O . THR A 1 73 ? -12.670 -6.645 2.933 1.00 97.00 73 THR A O 1
ATOM 561 N N . VAL A 1 74 ? -11.834 -7.593 4.788 1.00 95.44 74 VAL A N 1
ATOM 562 C CA . VAL A 1 74 ? -11.155 -8.693 4.103 1.00 95.44 74 VAL A CA 1
ATOM 563 C C . VAL A 1 74 ? -12.205 -9.663 3.568 1.00 95.44 74 VAL A C 1
ATOM 565 O O . VAL A 1 74 ? -12.924 -10.292 4.341 1.00 95.44 74 VAL A O 1
ATOM 568 N N . TYR A 1 75 ? -12.303 -9.801 2.247 1.00 93.62 75 TYR A N 1
ATOM 569 C CA . TYR A 1 75 ? -13.269 -10.717 1.635 1.00 93.62 75 TYR A CA 1
ATOM 570 C C . TYR A 1 75 ? -12.798 -12.173 1.681 1.00 93.62 75 TYR A C 1
ATOM 572 O O . TYR A 1 75 ? -13.535 -13.051 2.122 1.00 93.62 75 TYR A O 1
ATOM 580 N N . ASP A 1 76 ? -11.561 -12.421 1.251 1.00 92.38 76 ASP A N 1
ATOM 581 C CA . ASP A 1 76 ? -10.947 -13.746 1.240 1.00 92.38 76 ASP A CA 1
ATOM 582 C C . ASP A 1 76 ? -9.427 -13.630 1.404 1.00 92.38 76 ASP A C 1
ATOM 584 O O . ASP A 1 76 ? -8.842 -12.561 1.208 1.00 92.38 76 ASP A O 1
ATOM 588 N N . VAL A 1 77 ? -8.797 -14.736 1.786 1.00 91.31 77 VAL A N 1
ATOM 589 C CA . VAL A 1 77 ? -7.365 -14.838 2.063 1.00 91.31 77 VAL A CA 1
ATOM 590 C C . VAL A 1 77 ? -6.836 -16.100 1.365 1.00 91.31 77 VAL A C 1
ATOM 592 O O . VAL A 1 77 ? -7.306 -17.198 1.677 1.00 91.31 77 VAL A O 1
ATOM 595 N N . PRO A 1 78 ? -5.873 -16.004 0.423 1.00 90.06 78 PRO A N 1
ATOM 596 C CA . PRO A 1 78 ? -5.250 -17.157 -0.213 1.00 90.06 78 PRO A CA 1
ATOM 597 C C . PRO A 1 78 ? -4.727 -18.189 0.779 1.00 90.06 78 PRO A C 1
ATOM 599 O O . PRO A 1 78 ? -4.257 -17.881 1.871 1.00 90.06 78 PRO A O 1
ATOM 602 N N . LYS A 1 79 ? -4.733 -19.443 0.334 1.00 89.94 79 LYS A N 1
ATOM 603 C CA . LYS A 1 79 ? -4.178 -20.586 1.065 1.00 89.94 79 LYS A CA 1
ATOM 604 C C . LYS A 1 79 ? -2.746 -20.870 0.605 1.00 89.94 79 LYS A C 1
ATOM 606 O O . LYS A 1 79 ? -2.436 -21.970 0.155 1.00 89.94 79 LYS A O 1
ATOM 611 N N . HIS A 1 80 ? -1.912 -19.838 0.640 1.00 88.81 80 HIS A N 1
ATOM 612 C CA . HIS A 1 80 ? -0.474 -19.884 0.386 1.00 88.81 80 HIS A CA 1
ATOM 613 C C . HIS A 1 80 ? 0.203 -18.690 1.074 1.00 88.81 80 HIS A C 1
ATOM 615 O O . HIS A 1 80 ? -0.475 -17.744 1.495 1.00 88.81 80 HIS A O 1
ATOM 621 N N . ASP A 1 81 ? 1.532 -18.729 1.174 1.00 89.88 81 ASP A N 1
ATOM 622 C CA . ASP A 1 81 ? 2.328 -17.582 1.622 1.00 89.88 81 ASP A CA 1
ATOM 623 C C . ASP A 1 81 ? 2.026 -16.380 0.727 1.00 89.88 81 ASP A C 1
ATOM 625 O O . ASP A 1 81 ? 1.854 -16.549 -0.479 1.00 89.88 81 ASP A O 1
ATOM 629 N N . ALA A 1 82 ? 1.898 -15.181 1.283 1.00 90.81 82 ALA A N 1
ATOM 630 C CA . ALA A 1 82 ? 1.493 -14.018 0.497 1.00 90.81 82 ALA A CA 1
ATOM 631 C C . ALA A 1 82 ? 1.849 -12.698 1.179 1.00 90.81 82 ALA A C 1
ATOM 633 O O . ALA A 1 82 ? 1.886 -12.611 2.408 1.00 90.81 82 ALA A O 1
ATOM 634 N N . ILE A 1 83 ? 2.013 -11.646 0.373 1.00 92.38 83 ILE A N 1
ATOM 635 C CA . ILE A 1 83 ? 1.938 -10.268 0.867 1.00 92.38 83 ILE A CA 1
ATOM 636 C C . ILE A 1 83 ? 0.642 -9.635 0.385 1.00 92.38 83 ILE A C 1
ATOM 638 O O . ILE A 1 83 ? 0.424 -9.480 -0.816 1.00 92.38 83 ILE A O 1
ATOM 642 N N . PHE A 1 84 ? -0.191 -9.234 1.339 1.00 93.94 84 PHE A N 1
ATOM 643 C CA . PHE A 1 84 ? -1.375 -8.420 1.109 1.00 93.94 84 PHE A CA 1
ATOM 644 C C . PHE A 1 84 ? -0.961 -6.964 1.099 1.00 93.94 84 PHE A C 1
ATOM 646 O O . PHE A 1 84 ? -0.524 -6.446 2.118 1.00 93.94 84 PHE A O 1
ATOM 653 N N . VAL A 1 85 ? -1.100 -6.295 -0.034 1.00 94.12 85 VAL A N 1
ATOM 654 C CA . VAL A 1 85 ? -0.892 -4.855 -0.135 1.00 94.12 85 VAL A CA 1
ATOM 655 C C . VAL A 1 85 ? -2.239 -4.167 -0.064 1.00 94.12 85 VAL A C 1
ATOM 657 O O . VAL A 1 85 ? -3.148 -4.501 -0.822 1.00 94.12 85 VAL A O 1
ATOM 660 N N . LEU A 1 86 ? -2.347 -3.192 0.828 1.00 95.94 86 LEU A N 1
ATOM 661 C CA . LEU A 1 86 ? -3.505 -2.328 0.974 1.00 95.94 86 LEU A CA 1
ATOM 662 C C . LEU A 1 86 ? -3.050 -0.872 0.889 1.00 95.94 86 LEU A C 1
ATOM 664 O O . LEU A 1 86 ? -2.238 -0.415 1.691 1.00 95.94 86 LEU A O 1
ATOM 668 N N . VAL A 1 87 ? -3.567 -0.141 -0.090 1.00 96.00 87 VAL A N 1
ATOM 669 C CA . VAL A 1 87 ? -3.269 1.276 -0.299 1.00 96.00 87 VAL A CA 1
ATOM 670 C C . VAL A 1 87 ? -4.502 2.079 0.080 1.00 96.00 87 VAL A C 1
ATOM 672 O O . VAL A 1 87 ? -5.533 1.994 -0.587 1.00 96.00 87 VAL A O 1
ATOM 675 N N . ALA A 1 88 ? -4.392 2.846 1.161 1.00 94.94 88 ALA A N 1
ATOM 676 C CA . ALA A 1 88 ? -5.421 3.785 1.580 1.00 94.94 88 ALA A CA 1
ATOM 677 C C . ALA A 1 88 ? -5.217 5.106 0.838 1.00 94.94 88 ALA A C 1
ATOM 679 O O . ALA A 1 88 ? -4.157 5.723 0.956 1.00 94.94 88 ALA A O 1
ATOM 680 N N . HIS A 1 89 ? -6.217 5.551 0.085 1.00 92.19 89 HIS A N 1
ATOM 681 C CA . HIS A 1 89 ? -6.148 6.795 -0.673 1.00 92.19 89 HIS A CA 1
ATOM 682 C C . HIS A 1 89 ? -7.389 7.650 -0.444 1.00 92.19 89 HIS A C 1
ATOM 684 O O . HIS A 1 89 ? -8.388 7.214 0.125 1.00 92.19 89 HIS A O 1
ATOM 690 N N . LYS A 1 90 ? -7.319 8.914 -0.865 1.00 88.31 90 LYS A N 1
ATOM 691 C CA . LYS A 1 90 ? -8.457 9.825 -0.754 1.00 88.31 90 LYS A CA 1
ATOM 692 C C . LYS A 1 90 ? -9.622 9.302 -1.594 1.00 88.31 90 LYS A C 1
ATOM 694 O O . LYS A 1 90 ? -9.437 9.021 -2.776 1.00 88.31 90 LYS A O 1
ATOM 699 N N . ARG A 1 91 ? -10.833 9.284 -1.041 1.00 86.31 91 ARG A N 1
ATOM 700 C CA . ARG A 1 91 ? -12.047 9.043 -1.825 1.00 86.31 91 ARG A CA 1
ATOM 701 C C . ARG A 1 91 ? -12.320 10.209 -2.780 1.00 86.31 91 ARG A C 1
ATOM 703 O O . ARG A 1 91 ? -12.149 11.376 -2.416 1.00 86.31 91 ARG A O 1
ATOM 710 N N . ALA A 1 92 ? -12.758 9.915 -4.004 1.00 76.38 92 ALA A N 1
ATOM 711 C CA . ALA A 1 92 ? -13.081 10.944 -4.993 1.00 76.38 92 ALA A CA 1
ATOM 712 C C . ALA A 1 92 ? -14.110 11.960 -4.450 1.00 76.38 92 ALA A C 1
ATOM 714 O O . ALA A 1 92 ? -15.082 11.590 -3.792 1.00 76.38 92 ALA A O 1
ATOM 715 N N . ALA A 1 93 ? -13.904 13.251 -4.738 1.00 65.94 93 ALA A N 1
ATOM 716 C CA . ALA A 1 93 ? -14.634 14.357 -4.104 1.00 65.94 93 ALA A CA 1
ATOM 717 C C . ALA A 1 93 ? -16.157 14.324 -4.327 1.00 65.94 93 ALA A C 1
ATOM 719 O O . ALA A 1 93 ? -16.902 14.734 -3.446 1.00 65.94 93 ALA A O 1
ATOM 720 N N . LEU A 1 94 ? -16.627 13.792 -5.460 1.00 60.38 94 LEU A N 1
ATOM 721 C CA . LEU A 1 94 ? -18.064 13.621 -5.727 1.00 60.38 94 LEU A CA 1
ATOM 722 C C . LEU A 1 94 ? -18.727 12.578 -4.810 1.00 60.38 94 LEU A C 1
ATOM 724 O O . LEU A 1 94 ? -19.946 12.571 -4.675 1.00 60.38 94 LEU A O 1
ATOM 728 N N . ALA A 1 95 ? -17.933 11.699 -4.196 1.00 57.41 95 ALA A N 1
ATOM 729 C CA . ALA A 1 95 ? -18.391 10.614 -3.337 1.00 57.41 95 ALA A CA 1
ATOM 730 C C . ALA A 1 95 ? -18.071 10.835 -1.848 1.00 57.41 95 ALA A C 1
ATOM 732 O O . ALA A 1 95 ? -18.477 10.015 -1.029 1.00 57.41 95 ALA A O 1
ATOM 733 N N . SER A 1 96 ? -17.355 11.909 -1.490 1.00 59.62 96 SER A N 1
ATOM 734 C CA . SER A 1 96 ? -16.963 12.202 -0.106 1.00 59.62 96 SER A CA 1
ATOM 735 C C . SER A 1 96 ? -17.855 13.281 0.503 1.00 59.62 96 SER A C 1
ATOM 737 O O . SER A 1 96 ? -17.968 14.374 -0.047 1.00 59.62 96 SER A O 1
ATOM 739 N N . GLN A 1 97 ? -18.463 13.001 1.658 1.00 60.12 97 GLN A N 1
ATOM 740 C CA . GLN A 1 97 ? -19.347 13.953 2.344 1.00 60.12 97 GLN A CA 1
ATOM 741 C C . GLN A 1 97 ? -18.576 14.914 3.257 1.00 60.12 97 GLN A C 1
ATOM 743 O O . GLN A 1 97 ? -19.025 16.027 3.516 1.00 60.12 97 GLN A O 1
ATOM 748 N N . SER A 1 98 ? -17.408 14.486 3.744 1.00 64.44 98 SER A N 1
ATOM 749 C CA . SER A 1 98 ? -16.616 15.203 4.753 1.00 64.44 98 SER A CA 1
ATOM 750 C C . SER A 1 98 ? -15.194 15.567 4.304 1.00 64.44 98 SER A C 1
ATOM 752 O O . SER A 1 98 ? -14.500 16.289 5.013 1.00 64.44 98 SER A O 1
ATOM 754 N N . GLY A 1 99 ? -14.740 15.089 3.138 1.00 64.06 99 GLY A N 1
ATOM 755 C CA . GLY A 1 99 ? -13.397 15.347 2.600 1.00 64.06 99 GLY A CA 1
ATOM 756 C C . GLY A 1 99 ? -12.267 14.509 3.216 1.00 64.06 99 GLY A C 1
ATOM 757 O O . GLY A 1 99 ? -11.134 14.600 2.739 1.00 64.06 99 GLY A O 1
ATOM 758 N N . TYR A 1 100 ? -12.572 13.680 4.222 1.00 69.44 100 TYR A N 1
ATOM 759 C CA . TYR A 1 100 ? -11.623 12.832 4.962 1.00 69.44 100 TYR A CA 1
ATOM 760 C C . TYR A 1 100 ? -11.935 11.332 4.854 1.00 69.44 100 TYR A C 1
ATOM 762 O O . TYR A 1 100 ? -11.445 10.538 5.651 1.00 69.44 100 TYR A O 1
ATOM 770 N N . GLU A 1 101 ? -12.766 10.944 3.890 1.00 86.31 101 GLU A N 1
ATOM 771 C CA . GLU A 1 101 ? -13.086 9.539 3.643 1.00 86.31 101 GLU A CA 1
ATOM 772 C C . GLU A 1 101 ? -12.001 8.885 2.791 1.00 86.31 101 GLU A C 1
ATOM 774 O O . GLU A 1 101 ? -11.534 9.460 1.799 1.00 86.31 101 GLU A O 1
ATOM 779 N N . LEU A 1 102 ? -11.631 7.671 3.179 1.00 91.19 102 LEU A N 1
ATOM 780 C CA . LEU A 1 102 ? -10.698 6.833 2.446 1.00 91.19 102 LEU A CA 1
ATOM 781 C C . LEU A 1 102 ? -11.436 5.897 1.493 1.00 91.19 102 LEU A C 1
ATOM 783 O O . LEU A 1 102 ? -12.559 5.466 1.758 1.00 91.19 102 LEU A O 1
ATOM 787 N N . ASP A 1 103 ? -10.756 5.573 0.404 1.00 91.81 103 ASP A N 1
ATOM 788 C CA . ASP A 1 103 ? -11.039 4.419 -0.435 1.00 91.81 103 ASP A CA 1
ATOM 789 C C . ASP A 1 103 ? -9.784 3.533 -0.488 1.00 91.81 103 ASP A C 1
ATOM 791 O O . ASP A 1 103 ? -8.693 3.951 -0.070 1.00 91.81 103 ASP A O 1
ATOM 795 N N . PHE A 1 104 ? -9.951 2.287 -0.920 1.00 94.00 104 PHE A N 1
ATOM 796 C CA . PHE A 1 104 ? -8.935 1.257 -0.760 1.00 94.00 104 PHE A CA 1
ATOM 797 C C . PHE A 1 104 ? -8.663 0.503 -2.054 1.00 94.00 104 PHE A C 1
ATOM 799 O O . PHE A 1 104 ? -9.553 -0.096 -2.654 1.00 94.00 104 PHE A O 1
ATOM 806 N N . LEU A 1 105 ? -7.383 0.432 -2.409 1.00 93.38 105 LEU A N 1
ATOM 807 C CA . LEU A 1 105 ? -6.884 -0.444 -3.463 1.00 93.38 105 LEU A CA 1
ATOM 808 C C . LEU A 1 105 ? -6.123 -1.592 -2.817 1.00 93.38 105 LEU A C 1
ATOM 810 O O . LEU A 1 105 ? -5.357 -1.383 -1.876 1.00 93.38 105 LEU A O 1
ATOM 814 N N . SER A 1 106 ? -6.325 -2.806 -3.319 1.00 93.44 106 SER A N 1
ATOM 815 C CA . SER A 1 106 ? -5.653 -3.987 -2.783 1.00 93.44 106 SER A CA 1
ATOM 816 C C . SER A 1 106 ? -4.997 -4.817 -3.876 1.00 93.44 106 SER A C 1
ATOM 818 O O . SER A 1 106 ? -5.465 -4.871 -5.013 1.00 93.44 106 SER A O 1
ATOM 820 N N . HIS A 1 107 ? -3.890 -5.458 -3.518 1.00 92.75 107 HIS A N 1
ATOM 821 C CA . HIS A 1 107 ? -3.192 -6.420 -4.356 1.00 92.75 107 HIS A CA 1
ATOM 822 C C . HIS A 1 107 ? -2.626 -7.538 -3.485 1.00 92.75 107 HIS A C 1
ATOM 824 O O . HIS A 1 107 ? -2.329 -7.330 -2.310 1.00 92.75 107 HIS A O 1
ATOM 830 N N . VAL A 1 108 ? -2.459 -8.725 -4.057 1.00 92.69 108 VAL A N 1
ATOM 831 C CA . VAL A 1 108 ? -1.853 -9.858 -3.364 1.00 92.69 108 VAL A CA 1
ATOM 832 C C . VAL A 1 108 ? -0.690 -10.356 -4.194 1.00 92.69 108 VAL A C 1
ATOM 834 O O . VAL A 1 108 ? -0.882 -10.831 -5.311 1.00 92.69 108 VAL A O 1
ATOM 837 N N . PHE A 1 109 ? 0.505 -10.286 -3.622 1.00 91.19 109 PHE A N 1
ATOM 838 C CA . PHE A 1 109 ? 1.671 -10.907 -4.220 1.00 91.19 109 PHE A CA 1
ATOM 839 C C . PHE A 1 109 ? 1.818 -12.345 -3.720 1.00 91.19 109 PHE A C 1
ATOM 841 O O . PHE A 1 109 ? 1.858 -12.593 -2.511 1.00 91.19 109 PHE A O 1
ATOM 848 N N . ALA A 1 110 ? 1.931 -13.285 -4.657 1.00 89.69 110 ALA A N 1
ATOM 849 C CA . ALA A 1 110 ? 2.262 -14.680 -4.382 1.00 89.69 110 ALA A CA 1
ATOM 850 C C . ALA A 1 110 ? 3.780 -14.917 -4.520 1.00 89.69 110 ALA A C 1
ATOM 852 O O . ALA A 1 110 ? 4.443 -14.170 -5.238 1.00 89.69 110 ALA A O 1
ATOM 853 N N . PRO A 1 111 ? 4.356 -15.948 -3.883 1.00 85.81 111 PRO A N 1
ATOM 854 C CA . PRO A 1 111 ? 5.749 -16.322 -4.076 1.00 85.81 111 PRO A CA 1
ATOM 855 C C . PRO A 1 111 ? 6.058 -16.574 -5.554 1.00 85.81 111 PRO A C 1
ATOM 857 O O . PRO A 1 111 ? 5.321 -17.285 -6.236 1.00 85.81 111 PRO A O 1
ATOM 860 N N . ALA A 1 112 ? 7.160 -16.006 -6.039 1.00 84.81 112 ALA A N 1
ATOM 861 C CA . ALA A 1 112 ? 7.626 -16.175 -7.410 1.00 84.81 112 ALA A CA 1
ATOM 862 C C . ALA A 1 112 ? 9.160 -16.209 -7.463 1.00 84.81 112 ALA A C 1
ATOM 864 O O . ALA A 1 112 ? 9.836 -15.680 -6.578 1.00 84.81 112 ALA A O 1
ATOM 865 N N . ASP A 1 113 ? 9.701 -16.810 -8.524 1.00 82.81 113 ASP A N 1
ATOM 866 C CA . ASP A 1 113 ? 11.148 -16.865 -8.777 1.00 82.81 113 ASP A CA 1
ATOM 867 C C . ASP A 1 113 ? 11.709 -15.545 -9.335 1.00 82.81 113 ASP A C 1
ATOM 869 O O . ASP A 1 113 ? 12.918 -15.310 -9.310 1.00 82.81 113 ASP A O 1
ATOM 873 N N . THR A 1 114 ? 10.834 -14.676 -9.843 1.00 83.12 114 THR A N 1
ATOM 874 C CA . THR A 1 114 ? 11.161 -13.334 -10.334 1.00 83.12 114 THR A CA 1
ATOM 875 C C . THR A 1 114 ? 10.607 -12.272 -9.394 1.00 83.12 114 THR A C 1
ATOM 877 O O . THR A 1 114 ? 9.613 -12.501 -8.701 1.00 83.12 114 THR A O 1
ATOM 880 N N . ALA A 1 115 ? 11.205 -11.079 -9.410 1.00 86.94 115 ALA A N 1
ATOM 881 C CA . ALA A 1 115 ? 10.596 -9.928 -8.756 1.00 86.94 115 ALA A CA 1
ATOM 882 C C . ALA A 1 115 ? 9.240 -9.620 -9.404 1.00 86.94 115 ALA A C 1
ATOM 884 O O . ALA A 1 115 ? 9.035 -9.876 -10.592 1.00 86.94 115 ALA A O 1
ATOM 885 N N . GLN A 1 116 ? 8.316 -9.075 -8.622 1.00 88.69 116 GLN A N 1
ATOM 886 C CA . GLN A 1 116 ? 7.006 -8.646 -9.102 1.00 88.69 116 GLN A CA 1
ATOM 887 C C . GLN A 1 116 ? 6.858 -7.144 -8.902 1.00 88.69 116 GLN A C 1
ATOM 889 O O . GLN A 1 116 ? 7.282 -6.601 -7.885 1.00 88.69 116 GLN A O 1
ATOM 894 N N . LEU A 1 117 ? 6.243 -6.491 -9.880 1.00 88.25 117 LEU A N 1
ATOM 895 C CA . LEU A 1 117 ? 5.924 -5.075 -9.869 1.00 88.25 117 LEU A CA 1
ATOM 896 C C . LEU A 1 117 ? 4.419 -4.920 -10.053 1.00 88.25 117 LEU A C 1
ATOM 898 O O . LEU A 1 117 ? 3.891 -5.331 -11.082 1.00 88.25 117 LEU A O 1
ATOM 902 N N . ALA A 1 118 ? 3.751 -4.307 -9.078 1.00 90.44 118 ALA A N 1
ATOM 903 C CA . ALA A 1 118 ? 2.364 -3.873 -9.203 1.00 90.44 118 ALA A CA 1
ATOM 904 C C . ALA A 1 118 ? 2.309 -2.349 -9.329 1.00 90.44 118 ALA A C 1
ATOM 906 O O . ALA A 1 118 ? 2.963 -1.634 -8.568 1.00 90.44 118 ALA A O 1
ATOM 907 N N . VAL A 1 119 ? 1.515 -1.863 -10.279 1.00 89.12 119 VAL A N 1
ATOM 908 C CA . VAL A 1 119 ? 1.352 -0.437 -10.569 1.00 89.12 119 VAL A CA 1
ATOM 909 C C . VAL A 1 119 ? -0.036 -0.015 -10.109 1.00 89.12 119 VAL A C 1
ATOM 911 O O . VAL A 1 119 ? -1.036 -0.372 -10.728 1.00 89.12 119 VAL A O 1
ATOM 914 N N . ILE A 1 120 ? -0.107 0.718 -9.001 1.00 88.31 120 ILE A N 1
ATOM 915 C CA . ILE A 1 120 ? -1.365 1.107 -8.354 1.00 88.31 120 ILE A CA 1
ATOM 916 C C . ILE A 1 120 ? -1.579 2.608 -8.548 1.00 88.31 120 ILE A C 1
ATOM 918 O O . ILE A 1 120 ? -0.713 3.402 -8.184 1.00 88.31 120 ILE A O 1
ATO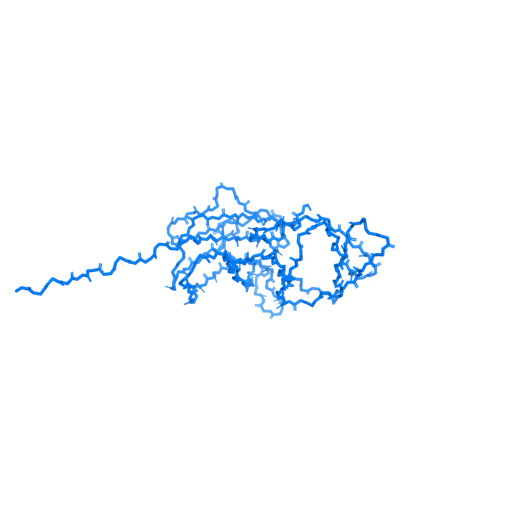M 922 N N . ASP A 1 121 ? -2.731 2.989 -9.100 1.00 86.12 121 ASP A N 1
ATOM 923 C CA . ASP A 1 121 ? -3.115 4.393 -9.238 1.00 86.12 121 ASP A CA 1
ATOM 924 C C . ASP A 1 121 ? -3.938 4.854 -8.035 1.00 86.12 121 ASP A C 1
ATOM 926 O O . ASP A 1 121 ? -5.126 4.564 -7.933 1.00 86.12 121 ASP A O 1
ATOM 930 N N . ALA A 1 122 ? -3.293 5.563 -7.114 1.00 86.62 122 ALA A N 1
ATOM 931 C CA . ALA A 1 122 ? -3.952 6.196 -5.974 1.00 86.62 122 ALA A CA 1
ATOM 932 C C . ALA A 1 122 ? -4.248 7.693 -6.213 1.00 86.62 122 ALA A C 1
ATOM 934 O O . ALA A 1 122 ? -4.620 8.411 -5.278 1.00 86.62 122 ALA A O 1
ATOM 935 N N . TYR A 1 123 ? -4.039 8.197 -7.436 1.00 82.56 123 TYR A N 1
ATOM 936 C CA . TYR A 1 123 ? -4.151 9.610 -7.770 1.00 82.56 123 TYR A CA 1
ATOM 937 C C . TYR A 1 123 ? -5.531 9.945 -8.346 1.00 82.56 123 TYR A C 1
ATOM 939 O O . TYR A 1 123 ? -5.960 9.412 -9.357 1.00 82.56 123 TYR A O 1
ATOM 947 N N . ASN A 1 124 ? -6.221 10.910 -7.734 1.00 77.00 124 ASN A N 1
ATOM 948 C CA . ASN A 1 124 ? -7.533 11.376 -8.207 1.00 77.00 124 ASN A CA 1
ATOM 949 C C . ASN A 1 124 ? -7.451 12.626 -9.106 1.00 77.00 124 ASN A C 1
ATOM 951 O O . ASN A 1 124 ? -8.441 13.349 -9.242 1.00 77.00 124 ASN A O 1
ATOM 955 N N . GLY A 1 125 ? -6.264 12.973 -9.608 1.00 74.12 125 GLY A N 1
ATOM 956 C CA . GLY A 1 125 ? -6.066 14.154 -10.451 1.00 74.12 125 GLY A CA 1
ATOM 957 C C . GLY A 1 125 ? -6.031 13.825 -11.948 1.00 74.12 125 GLY A C 1
ATOM 958 O O . GLY A 1 125 ? -6.494 12.763 -12.354 1.00 74.12 125 GLY A O 1
ATOM 959 N N . PRO A 1 126 ? -5.522 14.748 -12.786 1.00 73.31 126 PRO A N 1
ATOM 960 C CA . PRO A 1 126 ? -5.418 14.544 -14.230 1.00 73.31 126 PRO A CA 1
ATOM 961 C C . PRO A 1 126 ? -4.588 13.311 -14.600 1.00 73.31 126 PRO A C 1
ATOM 963 O O . PRO A 1 126 ? -3.695 12.915 -13.852 1.00 73.31 126 PRO A O 1
ATOM 966 N N . GLU A 1 127 ? -4.843 12.752 -15.783 1.00 70.44 127 GLU A N 1
ATOM 967 C CA . GLU A 1 127 ? -4.114 11.583 -16.280 1.00 70.44 127 GLU A CA 1
ATOM 968 C C . GLU A 1 127 ? -2.592 11.792 -16.250 1.00 70.44 127 GLU A C 1
ATOM 970 O O . GLU A 1 127 ? -2.065 12.867 -16.558 1.00 70.44 127 GLU A O 1
ATOM 975 N N . SER A 1 128 ? -1.882 10.728 -15.886 1.00 73.38 128 SER A N 1
ATOM 976 C CA . SER A 1 128 ? -0.425 10.684 -15.854 1.00 73.38 128 SER A CA 1
ATOM 977 C C . SER A 1 128 ? 0.074 9.482 -16.649 1.00 73.38 128 SER A C 1
ATOM 979 O O . SER A 1 128 ? -0.618 8.474 -16.766 1.00 73.38 128 SER A O 1
ATOM 981 N N . ASN A 1 129 ? 1.268 9.594 -17.228 1.00 77.19 129 ASN A N 1
ATOM 982 C CA . ASN A 1 129 ? 1.902 8.487 -17.940 1.00 77.19 129 ASN A CA 1
ATOM 983 C C . ASN A 1 129 ? 3.052 7.940 -17.101 1.00 77.19 129 ASN A C 1
ATOM 985 O O . ASN A 1 129 ? 3.903 8.710 -16.655 1.00 77.19 129 ASN A O 1
ATOM 989 N N . MET A 1 130 ? 3.093 6.620 -16.916 1.00 78.62 130 MET A N 1
ATOM 990 C CA . MET A 1 130 ? 4.163 5.946 -16.186 1.00 78.62 130 MET A CA 1
ATOM 991 C C . MET A 1 130 ? 4.969 5.040 -17.119 1.00 78.62 130 MET A C 1
ATOM 993 O O . MET A 1 130 ? 4.411 4.329 -17.954 1.00 78.62 130 MET A O 1
ATOM 997 N N . SER A 1 131 ? 6.290 5.052 -16.968 1.00 80.88 131 SER A N 1
ATOM 998 C CA . SER A 1 131 ? 7.203 4.159 -17.685 1.00 80.88 131 SER A CA 1
ATOM 999 C C . SER A 1 131 ? 8.313 3.656 -16.773 1.00 80.88 131 SER A C 1
ATOM 1001 O O . SER A 1 131 ? 8.697 4.345 -15.830 1.00 80.88 131 SER A O 1
ATOM 1003 N N . ILE A 1 132 ? 8.858 2.485 -17.085 1.00 83.19 132 ILE A N 1
ATOM 1004 C CA . ILE A 1 132 ? 10.003 1.885 -16.400 1.00 83.19 132 ILE A CA 1
ATOM 1005 C C . ILE A 1 132 ? 11.170 1.716 -17.367 1.00 83.19 132 ILE A C 1
ATOM 1007 O O . ILE A 1 132 ? 10.981 1.329 -18.518 1.00 83.19 132 ILE A O 1
ATOM 1011 N N . SER A 1 133 ? 12.386 1.978 -16.897 1.00 83.44 133 SER A N 1
ATOM 1012 C CA . SER A 1 133 ? 13.612 1.780 -17.670 1.00 83.44 133 SER A CA 1
ATOM 1013 C C . SER A 1 133 ? 14.723 1.168 -16.828 1.00 83.44 133 SER A C 1
ATOM 1015 O O . SER A 1 133 ? 14.814 1.429 -15.634 1.00 83.44 133 SER A O 1
ATOM 1017 N N . THR A 1 134 ? 15.587 0.358 -17.436 1.00 77.81 134 THR A N 1
ATOM 1018 C CA . THR A 1 134 ? 16.767 -0.205 -16.760 1.00 77.81 134 THR A CA 1
ATOM 1019 C C . THR A 1 134 ? 17.881 0.829 -16.622 1.00 77.81 134 THR A C 1
ATOM 1021 O O . THR A 1 134 ? 18.215 1.505 -17.598 1.00 77.81 134 THR A O 1
ATOM 1024 N N . VAL A 1 135 ? 18.523 0.885 -15.455 1.00 70.94 135 VAL A N 1
ATOM 1025 C CA . VAL A 1 135 ? 19.679 1.758 -15.207 1.00 70.94 135 VAL A CA 1
ATOM 1026 C C . VAL A 1 135 ? 20.969 1.057 -15.647 1.00 70.94 135 VAL A C 1
ATOM 1028 O O . VAL A 1 135 ? 21.257 -0.051 -15.199 1.00 70.94 135 VAL A O 1
ATOM 1031 N N . GLY A 1 136 ? 21.774 1.707 -16.497 1.00 56.03 136 GLY A N 1
ATOM 1032 C CA . GLY A 1 136 ? 23.170 1.307 -16.745 1.00 56.03 136 GLY A CA 1
ATOM 1033 C C . GLY A 1 136 ? 23.443 0.312 -17.885 1.00 56.03 136 GLY A C 1
ATOM 1034 O O . GLY A 1 136 ? 24.492 -0.329 -17.876 1.00 56.03 136 GLY A O 1
ATOM 1035 N N . GLY A 1 137 ? 22.552 0.180 -18.874 1.00 50.19 137 GLY A N 1
ATOM 1036 C CA . GLY A 1 137 ? 22.827 -0.537 -20.130 1.00 50.19 137 GLY A CA 1
ATOM 1037 C C . GLY A 1 137 ? 23.197 0.405 -21.285 1.00 50.19 137 GLY A C 1
ATOM 1038 O O . GLY A 1 137 ? 22.800 1.566 -21.281 1.00 50.19 137 GLY A O 1
ATOM 1039 N N . ASN A 1 138 ? 23.908 -0.096 -22.306 1.00 48.50 138 ASN A N 1
ATOM 1040 C CA . ASN A 1 138 ? 24.204 0.662 -23.539 1.00 48.50 138 ASN A CA 1
ATOM 1041 C C . ASN A 1 138 ? 22.940 1.024 -24.354 1.00 48.50 138 ASN A C 1
ATOM 1043 O O . ASN A 1 138 ? 23.016 1.855 -25.254 1.00 48.50 138 ASN A O 1
ATOM 1047 N N . GLU A 1 139 ? 21.787 0.439 -24.019 1.00 53.97 139 GLU A N 1
ATOM 1048 C CA . GLU A 1 139 ? 20.466 0.816 -24.520 1.00 53.97 139 GLU A CA 1
ATOM 1049 C C . GLU A 1 139 ? 19.508 0.966 -23.330 1.00 53.97 139 GLU A C 1
ATOM 1051 O O . GLU A 1 139 ? 19.266 0.011 -22.588 1.00 53.97 139 GLU A O 1
ATOM 1056 N N . SER A 1 140 ? 18.961 2.166 -23.125 1.00 61.78 140 SER A N 1
ATOM 1057 C CA . SER A 1 140 ? 17.877 2.387 -22.170 1.00 61.78 140 SER A CA 1
ATOM 1058 C C . SER A 1 140 ? 16.566 1.900 -22.786 1.00 61.78 140 SER A C 1
ATOM 1060 O O . SER A 1 140 ? 15.877 2.616 -23.513 1.00 61.78 140 SER A O 1
ATOM 1062 N N . ARG A 1 141 ? 16.204 0.646 -22.511 1.00 71.12 141 ARG A N 1
ATOM 1063 C CA . ARG A 1 141 ? 14.883 0.125 -22.869 1.00 71.12 141 ARG A CA 1
ATOM 1064 C C . ARG A 1 141 ? 13.855 0.710 -21.902 1.00 71.12 141 ARG A C 1
ATOM 1066 O O . ARG A 1 141 ? 13.875 0.377 -20.720 1.00 71.12 141 ARG A O 1
ATOM 1073 N N . SER A 1 142 ? 13.004 1.601 -22.406 1.00 81.38 142 SER A N 1
ATOM 1074 C CA . SER A 1 142 ? 11.864 2.158 -21.674 1.00 81.38 142 SER A CA 1
ATOM 1075 C C . SER A 1 142 ? 10.589 1.433 -22.089 1.00 81.38 142 SER A C 1
ATOM 1077 O O . SER A 1 142 ? 10.306 1.308 -23.282 1.00 81.38 142 SER A O 1
ATOM 1079 N N . GLU A 1 143 ? 9.835 0.942 -21.112 1.00 84.94 143 GLU A N 1
ATOM 1080 C CA . GLU A 1 143 ? 8.550 0.279 -21.312 1.00 84.94 143 GLU A CA 1
ATOM 1081 C C . GLU A 1 143 ? 7.455 1.060 -20.593 1.00 84.94 143 GLU A C 1
ATOM 1083 O O . GLU A 1 143 ? 7.624 1.496 -19.452 1.00 84.94 143 GLU A O 1
ATOM 1088 N N . GLN A 1 144 ? 6.319 1.253 -21.263 1.00 85.94 144 GLN A N 1
ATOM 1089 C CA . GLN A 1 144 ? 5.172 1.899 -20.641 1.00 85.94 144 GLN A CA 1
ATOM 1090 C C . GLN A 1 144 ? 4.530 0.955 -19.624 1.00 85.94 144 GLN A C 1
ATOM 1092 O O . GLN A 1 144 ? 4.300 -0.220 -19.906 1.00 85.94 144 GLN A O 1
ATOM 1097 N N . LEU A 1 145 ? 4.215 1.495 -18.451 1.00 84.62 145 LEU A N 1
ATOM 1098 C CA . LEU A 1 145 ? 3.499 0.798 -17.399 1.00 84.62 145 LEU A CA 1
ATOM 1099 C C . LEU A 1 145 ? 2.030 1.213 -17.416 1.00 84.62 145 LEU A C 1
ATOM 1101 O O . LEU A 1 145 ? 1.706 2.400 -17.455 1.00 84.62 145 LEU A O 1
ATOM 1105 N N . SER A 1 146 ? 1.138 0.229 -17.363 1.00 84.00 146 SER A N 1
ATOM 1106 C CA . SER A 1 146 ? -0.299 0.468 -17.234 1.00 84.00 146 SER A CA 1
ATOM 1107 C C . SER A 1 146 ? -0.719 0.374 -15.770 1.00 84.00 146 SER A C 1
ATOM 1109 O O . SER A 1 146 ? -0.368 -0.579 -15.072 1.00 84.00 146 SER A O 1
ATOM 1111 N N . PHE A 1 147 ? -1.504 1.341 -15.304 1.00 81.69 147 PHE A N 1
ATOM 1112 C CA . PHE A 1 147 ? -2.096 1.290 -13.973 1.00 81.69 147 PHE A CA 1
ATOM 1113 C C . PHE A 1 147 ? -3.031 0.086 -13.814 1.00 81.69 147 PHE A C 1
ATOM 1115 O O . PHE A 1 147 ? -3.677 -0.352 -14.765 1.00 81.69 147 PHE A O 1
ATOM 1122 N N . GLY A 1 148 ? -3.078 -0.469 -12.604 1.00 79.12 148 GLY A N 1
ATOM 1123 C CA . GLY A 1 148 ? -3.847 -1.669 -12.280 1.00 79.12 148 GLY A CA 1
ATOM 1124 C C . GLY A 1 148 ? -3.215 -2.974 -12.768 1.00 79.12 148 GLY A C 1
ATOM 1125 O O . GLY A 1 148 ? -3.847 -4.023 -12.660 1.00 79.12 148 GLY A O 1
ATOM 1126 N N . THR A 1 149 ? -1.990 -2.940 -13.301 1.00 82.69 149 THR A N 1
ATOM 1127 C CA . THR A 1 149 ? -1.291 -4.149 -13.756 1.00 82.69 149 THR A CA 1
ATOM 1128 C C . THR A 1 149 ? -0.283 -4.652 -12.731 1.00 82.69 149 THR A C 1
ATOM 1130 O O . THR A 1 149 ? 0.262 -3.887 -11.932 1.00 82.69 149 THR A O 1
ATOM 1133 N N . ALA A 1 150 ? -0.032 -5.960 -12.771 1.00 86.75 150 ALA A N 1
ATOM 1134 C CA . ALA A 1 150 ? 1.066 -6.600 -12.067 1.00 86.75 150 ALA A CA 1
ATOM 1135 C C . ALA A 1 150 ? 1.870 -7.443 -13.058 1.00 86.75 150 ALA A C 1
ATOM 1137 O O . ALA A 1 150 ? 1.291 -8.180 -13.858 1.00 86.75 150 ALA A O 1
ATOM 1138 N N . THR A 1 151 ? 3.195 -7.321 -13.026 1.00 87.19 151 THR A N 1
ATOM 1139 C CA . THR A 1 151 ? 4.092 -8.019 -13.951 1.00 87.19 151 THR A CA 1
ATOM 1140 C C . THR A 1 151 ? 5.347 -8.527 -13.255 1.00 87.19 151 THR A C 1
ATOM 1142 O O . THR A 1 151 ? 5.814 -7.948 -12.272 1.00 87.19 151 THR A O 1
ATOM 1145 N N . GLY A 1 152 ? 5.902 -9.620 -13.772 1.00 87.94 152 GLY A N 1
ATOM 1146 C CA . GLY A 1 152 ? 7.210 -10.114 -13.362 1.00 87.94 152 GLY A CA 1
ATOM 1147 C C . GLY A 1 152 ? 8.320 -9.293 -14.013 1.00 87.94 152 GLY A C 1
ATOM 1148 O O . GLY A 1 152 ? 8.288 -9.050 -15.218 1.00 87.94 152 GLY A O 1
ATOM 1149 N N . ILE A 1 153 ? 9.317 -8.895 -13.230 1.00 87.31 153 ILE A N 1
ATOM 1150 C CA . ILE A 1 153 ? 10.515 -8.208 -13.716 1.00 87.31 153 ILE A CA 1
ATOM 1151 C C . ILE A 1 153 ? 11.770 -8.986 -13.326 1.00 87.31 153 ILE A C 1
ATOM 1153 O O . ILE A 1 153 ? 11.823 -9.688 -12.311 1.00 87.31 153 ILE A O 1
ATOM 1157 N N . ASN A 1 154 ? 12.803 -8.866 -14.156 1.00 87.38 154 ASN A N 1
ATOM 1158 C CA . ASN A 1 154 ? 14.104 -9.441 -13.844 1.00 87.38 154 ASN A CA 1
ATOM 1159 C C . ASN A 1 154 ? 14.743 -8.699 -12.667 1.00 87.38 154 ASN A C 1
ATOM 1161 O O . ASN A 1 154 ? 14.430 -7.546 -12.381 1.00 87.38 154 ASN A O 1
ATOM 1165 N N . SER A 1 155 ? 15.674 -9.358 -11.983 1.00 87.31 155 SER A N 1
ATOM 1166 C CA . SER A 1 155 ? 16.482 -8.669 -10.981 1.00 87.31 155 SER A CA 1
ATOM 1167 C C . SER A 1 155 ? 17.368 -7.617 -11.646 1.00 87.31 155 SER A C 1
ATOM 1169 O O . SER A 1 155 ? 18.040 -7.930 -12.631 1.00 87.31 155 SER A O 1
ATOM 1171 N N . GLY A 1 156 ? 17.425 -6.414 -11.086 1.00 87.50 156 GLY A N 1
ATOM 1172 C CA . GLY A 1 156 ? 18.203 -5.310 -11.642 1.00 87.50 156 GLY A CA 1
ATOM 1173 C C . GLY A 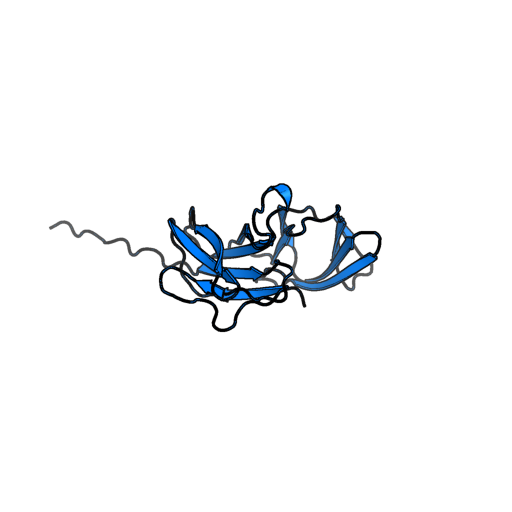1 156 ? 17.818 -3.967 -11.036 1.00 87.50 156 GLY A C 1
ATOM 1174 O O . GLY A 1 156 ? 16.907 -3.892 -10.214 1.00 87.50 156 GLY A O 1
ATOM 1175 N N . THR A 1 157 ? 18.522 -2.912 -11.435 1.00 89.06 157 THR A N 1
ATOM 1176 C CA . THR A 1 157 ? 18.192 -1.536 -11.049 1.00 89.06 157 THR A CA 1
ATOM 1177 C C . THR A 1 157 ? 17.353 -0.883 -12.136 1.00 89.06 157 THR A C 1
ATOM 1179 O O . THR A 1 157 ? 17.670 -0.971 -13.325 1.00 89.06 157 THR A O 1
ATOM 1182 N N . TYR A 1 158 ? 16.283 -0.227 -11.710 1.00 87.69 158 TYR A N 1
ATOM 1183 C CA . TYR A 1 158 ? 15.289 0.383 -12.572 1.00 87.69 158 TYR A CA 1
ATOM 1184 C C . TYR A 1 158 ? 15.012 1.814 -12.134 1.00 87.69 158 TYR A C 1
ATOM 1186 O O . TYR A 1 158 ? 14.967 2.098 -10.938 1.00 87.69 158 TYR A O 1
ATOM 1194 N N . ASP A 1 159 ? 14.757 2.670 -13.114 1.00 88.50 159 ASP A N 1
ATOM 1195 C CA . ASP A 1 159 ? 14.141 3.975 -12.933 1.00 88.50 159 ASP A CA 1
ATOM 1196 C C . ASP A 1 159 ? 12.672 3.884 -13.342 1.00 88.50 159 ASP A C 1
ATOM 1198 O O . ASP A 1 159 ? 12.348 3.379 -14.422 1.00 88.50 159 ASP A O 1
ATOM 1202 N N . ILE A 1 160 ? 11.785 4.382 -12.487 1.00 86.75 160 ILE A N 1
ATOM 1203 C CA . ILE A 1 160 ? 10.378 4.612 -12.813 1.00 86.75 160 ILE A CA 1
ATOM 1204 C C . ILE A 1 160 ? 10.204 6.096 -13.033 1.00 86.75 160 ILE A C 1
ATOM 1206 O O . ILE A 1 160 ? 10.491 6.897 -12.147 1.00 86.75 160 ILE A O 1
ATOM 1210 N N . ILE A 1 161 ? 9.680 6.441 -14.200 1.00 85.56 161 ILE A N 1
ATOM 1211 C CA . ILE A 1 161 ? 9.398 7.810 -14.592 1.00 85.56 161 ILE A CA 1
ATOM 1212 C C . ILE A 1 161 ? 7.886 7.996 -14.594 1.00 85.56 161 ILE A C 1
ATOM 1214 O O . ILE A 1 161 ? 7.164 7.312 -15.322 1.00 85.56 161 ILE A O 1
ATOM 1218 N N . LEU A 1 162 ? 7.419 8.951 -13.796 1.00 83.62 162 LEU A N 1
ATOM 1219 C CA . LEU A 1 162 ? 6.052 9.449 -13.814 1.00 83.62 162 LEU A CA 1
ATOM 1220 C C . LEU A 1 162 ? 6.032 10.810 -14.509 1.00 83.62 162 LEU A C 1
ATOM 1222 O O . LEU A 1 162 ? 6.545 11.800 -13.988 1.00 83.62 162 LEU A O 1
ATOM 1226 N N . ALA A 1 163 ? 5.421 10.873 -15.685 1.00 81.19 163 ALA A N 1
ATOM 1227 C CA . ALA A 1 163 ? 5.174 12.112 -16.403 1.00 81.19 163 ALA A CA 1
ATOM 1228 C C . ALA A 1 163 ? 3.755 12.607 -16.091 1.00 81.19 163 ALA A C 1
ATOM 1230 O O . ALA A 1 163 ? 2.784 12.209 -16.738 1.00 81.19 163 ALA A O 1
ATOM 1231 N N . ALA A 1 164 ? 3.645 13.499 -15.106 1.00 72.44 164 ALA A N 1
ATOM 1232 C CA . ALA A 1 164 ? 2.411 14.211 -14.788 1.00 72.44 164 ALA A CA 1
ATOM 1233 C C . ALA A 1 164 ? 2.552 15.685 -15.194 1.00 72.44 164 ALA A C 1
ATOM 1235 O O . ALA A 1 164 ? 3.517 16.354 -14.819 1.00 72.44 164 ALA A O 1
ATOM 1236 N N . ASN A 1 165 ? 1.601 16.210 -15.973 1.00 68.12 165 ASN A N 1
ATOM 1237 C CA . ASN A 1 165 ? 1.555 17.629 -16.364 1.00 68.12 165 ASN A CA 1
ATOM 1238 C C . ASN A 1 165 ? 2.871 18.169 -16.978 1.00 68.12 165 ASN A C 1
ATOM 1240 O O . ASN A 1 165 ? 3.255 19.315 -16.742 1.00 68.12 165 ASN A O 1
ATOM 1244 N N . GLY A 1 166 ? 3.597 17.334 -17.729 1.00 65.19 166 GLY A N 1
ATOM 1245 C CA . GLY A 1 166 ? 4.857 17.711 -18.384 1.00 65.19 166 GLY A CA 1
ATOM 1246 C C . GLY A 1 166 ? 6.074 17.844 -17.457 1.00 65.19 166 GLY A C 1
ATOM 1247 O O . GLY A 1 166 ? 7.129 18.272 -17.919 1.00 65.19 166 GLY A O 1
ATOM 1248 N N . ARG A 1 167 ? 5.964 17.479 -16.171 1.00 72.19 167 ARG A N 1
ATOM 1249 C CA . ARG A 1 167 ? 7.097 17.426 -15.234 1.00 72.19 167 ARG A CA 1
ATOM 1250 C C . ARG A 1 167 ? 7.407 15.971 -14.876 1.00 72.19 167 ARG A C 1
ATOM 1252 O O . ARG A 1 167 ? 6.650 15.381 -14.108 1.00 72.19 167 ARG A O 1
ATOM 1259 N N . PRO A 1 168 ? 8.483 15.380 -15.425 1.00 78.06 168 PRO A N 1
ATOM 1260 C CA . PRO A 1 168 ? 8.866 14.023 -15.072 1.00 78.06 168 PRO A CA 1
ATOM 1261 C C . PRO A 1 168 ? 9.387 13.979 -13.633 1.00 78.06 168 PRO A C 1
ATOM 1263 O O . PRO A 1 168 ? 10.261 14.758 -13.250 1.00 78.06 168 PRO A O 1
ATOM 1266 N N . GLN A 1 169 ? 8.849 13.055 -12.849 1.00 82.50 169 GLN A N 1
ATOM 1267 C CA . GLN A 1 169 ? 9.404 12.620 -11.573 1.00 82.50 169 GLN A CA 1
ATOM 1268 C C . GLN A 1 169 ? 10.028 11.243 -11.774 1.00 82.50 169 GLN A C 1
ATOM 1270 O O . GLN A 1 169 ? 9.468 10.429 -12.506 1.00 82.50 169 GLN A O 1
ATOM 1275 N N . SER A 1 170 ? 11.180 10.995 -11.152 1.00 83.62 170 SER A N 1
ATOM 1276 C CA . SER A 1 170 ? 11.870 9.710 -11.243 1.00 83.62 170 SER A CA 1
ATOM 1277 C C . SER A 1 170 ? 12.150 9.153 -9.859 1.00 83.62 170 SER A C 1
ATOM 1279 O O . SER A 1 170 ? 12.570 9.898 -8.972 1.00 83.62 170 SER A O 1
ATOM 1281 N N . ILE A 1 171 ? 11.950 7.849 -9.701 1.00 84.81 171 ILE A N 1
ATOM 1282 C CA . ILE A 1 171 ? 12.427 7.082 -8.551 1.00 84.81 171 ILE A CA 1
ATOM 1283 C C . ILE A 1 171 ? 13.262 5.908 -9.051 1.00 84.81 171 ILE A C 1
ATOM 1285 O O . ILE A 1 171 ? 12.903 5.266 -10.038 1.00 84.81 171 ILE A O 1
ATOM 1289 N N . SER A 1 172 ? 14.353 5.610 -8.354 1.00 87.31 172 SER A N 1
ATOM 1290 C CA . SER A 1 172 ? 15.190 4.449 -8.650 1.00 87.31 172 SER A CA 1
ATOM 1291 C C . SER A 1 172 ? 14.950 3.359 -7.614 1.00 87.31 172 SER A C 1
ATOM 1293 O O . SER A 1 172 ? 14.886 3.637 -6.416 1.00 87.31 172 SER A O 1
ATOM 1295 N N . PHE A 1 173 ? 14.856 2.109 -8.054 1.00 86.00 173 PHE A N 1
ATOM 1296 C CA . PHE A 1 173 ? 14.749 0.961 -7.160 1.00 86.00 173 PHE A CA 1
ATOM 1297 C C . PHE A 1 173 ? 15.535 -0.238 -7.694 1.00 86.00 173 PHE A C 1
ATOM 1299 O O . PHE A 1 173 ? 15.834 -0.337 -8.884 1.00 86.00 173 PHE A O 1
ATOM 1306 N N . THR A 1 174 ? 15.861 -1.172 -6.801 1.00 87.94 174 THR A N 1
ATOM 1307 C CA . THR A 1 174 ? 16.516 -2.432 -7.164 1.00 87.94 174 THR A CA 1
ATOM 1308 C C . THR A 1 174 ? 15.541 -3.580 -6.964 1.00 87.94 174 THR A C 1
ATOM 1310 O O . THR A 1 174 ? 15.124 -3.866 -5.845 1.00 87.94 174 THR A O 1
ATOM 1313 N N . ALA A 1 175 ? 15.201 -4.266 -8.049 1.00 86.56 175 ALA A N 1
ATOM 1314 C CA . ALA A 1 175 ? 14.449 -5.505 -8.012 1.00 86.56 175 ALA A CA 1
ATOM 1315 C C . ALA A 1 175 ? 15.374 -6.644 -7.555 1.00 86.56 175 ALA A C 1
ATOM 1317 O O . ALA A 1 175 ? 16.294 -7.049 -8.273 1.00 86.56 175 ALA A O 1
ATOM 1318 N N . ALA A 1 176 ? 15.154 -7.157 -6.346 1.00 79.19 176 ALA A N 1
ATOM 1319 C CA . ALA A 1 176 ? 15.896 -8.300 -5.830 1.00 79.19 176 ALA A CA 1
ATOM 1320 C C . ALA A 1 176 ? 15.373 -9.610 -6.436 1.00 79.19 176 ALA A C 1
ATOM 1322 O O . ALA A 1 176 ? 14.192 -9.752 -6.739 1.00 79.19 176 ALA A O 1
ATOM 1323 N N . LYS A 1 177 ? 16.242 -10.616 -6.556 1.00 60.75 177 LYS A N 1
ATOM 1324 C CA . LYS A 1 177 ? 15.948 -11.910 -7.202 1.00 60.75 177 LYS A CA 1
ATOM 1325 C C . LYS A 1 177 ? 14.922 -12.785 -6.452 1.00 60.75 177 LYS A C 1
ATOM 1327 O O . LYS A 1 177 ? 14.816 -13.965 -6.766 1.00 60.75 177 LYS A O 1
ATOM 1332 N N . LYS A 1 178 ? 14.245 -12.257 -5.419 1.00 54.16 178 LYS A N 1
ATOM 1333 C CA . LYS A 1 178 ? 13.353 -13.033 -4.545 1.00 54.16 178 LYS A CA 1
ATOM 1334 C C . LYS A 1 178 ? 12.490 -12.238 -3.553 1.00 54.16 178 LYS A C 1
ATOM 1336 O O . LYS A 1 178 ? 12.089 -12.809 -2.543 1.00 54.16 178 LYS A O 1
ATOM 1341 N N . GLU A 1 179 ? 12.220 -10.951 -3.780 1.00 45.59 179 GLU A N 1
ATOM 1342 C CA . GLU A 1 179 ? 11.440 -10.170 -2.807 1.00 45.59 179 GLU A CA 1
ATOM 1343 C C . GLU A 1 179 ? 10.051 -9.777 -3.302 1.00 45.59 179 GLU A C 1
ATOM 1345 O O . GLU A 1 179 ? 9.856 -9.280 -4.411 1.00 45.59 179 GLU A O 1
ATOM 1350 N N . LEU A 1 180 ? 9.087 -9.991 -2.408 1.00 45.78 180 LEU A N 1
ATOM 1351 C CA . LEU A 1 180 ? 7.745 -9.436 -2.450 1.00 45.78 180 LEU A CA 1
ATOM 1352 C C . LEU A 1 180 ? 7.863 -7.970 -1.985 1.00 45.78 180 LEU A C 1
ATOM 1354 O O . LEU A 1 180 ? 7.811 -7.664 -0.793 1.00 45.78 180 LEU A O 1
ATOM 1358 N N . GLY A 1 181 ? 8.140 -7.060 -2.916 1.00 41.53 181 GLY A N 1
ATOM 1359 C CA . GLY A 1 181 ? 8.340 -5.639 -2.628 1.00 41.53 181 GLY A CA 1
ATOM 1360 C C . GLY A 1 181 ? 7.238 -4.775 -3.235 1.00 41.53 181 GLY A C 1
ATOM 1361 O O . GLY A 1 181 ? 7.117 -4.705 -4.450 1.00 41.53 181 GLY A O 1
ATOM 1362 N N . ALA A 1 182 ? 6.461 -4.076 -2.403 1.00 40.06 182 ALA A N 1
ATOM 1363 C CA . ALA A 1 182 ? 5.714 -2.895 -2.840 1.00 40.06 182 ALA A CA 1
ATOM 1364 C C . ALA A 1 182 ? 6.627 -1.665 -2.741 1.00 40.06 182 ALA A C 1
ATOM 1366 O O . ALA A 1 182 ? 7.287 -1.487 -1.713 1.00 40.06 182 ALA A O 1
ATOM 1367 N N . LEU A 1 183 ? 6.658 -0.849 -3.797 1.00 37.16 183 LEU A N 1
ATOM 1368 C CA . LEU A 1 183 ? 7.421 0.397 -3.860 1.00 37.16 183 LEU A CA 1
ATOM 1369 C C . LEU A 1 183 ? 6.979 1.343 -2.736 1.00 37.16 183 LEU A C 1
ATOM 1371 O O . LEU A 1 183 ? 5.800 1.676 -2.625 1.00 37.16 183 LEU A O 1
ATOM 1375 N N . THR A 1 184 ? 7.928 1.769 -1.906 1.00 28.92 184 THR A N 1
ATOM 1376 C CA . THR A 1 184 ? 7.744 2.859 -0.945 1.00 28.92 184 THR A CA 1
ATOM 1377 C C . THR A 1 184 ? 8.123 4.175 -1.617 1.00 28.92 184 THR A C 1
ATOM 1379 O O . THR A 1 184 ? 9.189 4.235 -2.234 1.00 28.92 184 THR A O 1
ATOM 1382 N N . PRO A 1 185 ? 7.324 5.238 -1.497 1.00 29.81 185 PRO A N 1
ATOM 1383 C CA . PRO A 1 185 ? 7.809 6.571 -1.811 1.00 29.81 185 PRO A CA 1
ATOM 1384 C C . PRO A 1 185 ? 8.854 6.999 -0.765 1.00 29.81 185 PRO A C 1
ATOM 1386 O O . PRO A 1 185 ? 8.704 6.715 0.425 1.00 29.81 185 PRO A O 1
ATOM 1389 N N . GLY A 1 186 ? 9.936 7.618 -1.237 1.00 29.06 186 GLY A N 1
ATOM 1390 C CA . GLY A 1 186 ? 10.946 8.291 -0.415 1.00 29.06 186 GLY A CA 1
ATOM 1391 C C . GLY A 1 186 ? 10.724 9.794 -0.365 1.00 29.06 186 GLY A C 1
ATOM 1392 O O . GLY A 1 186 ? 9.991 10.308 -1.243 1.00 29.06 186 GLY A O 1
#

Radius of gyration: 18.9 Å; chains: 1; bounding box: 44×65×44 Å

Sequence (186 aa):
MRTQAVLKAADYQQQLRVCNAFPSEKSLDVVKGASLLTKEPLQYLQCNSFDEPLKAGDNLEFKSGNATAGVFTVYDVPKHDAIFVLVAHKRAALASQSGYELDFLSHVFAPADTAQLAVIDAYNGPESNMSISTVGGNESRSEQLSFGTATGINSGTYDIILAANGRPQSISFTAAKKELGALTPG

Secondary structure (DSSP, 8-state):
-------PPP---EEEEEEEE--SSS-BEEEETTEE--SS-B-TT-EEEE-----TT-EEEEEETTEEEEEEE-----SS-EEEEEEEEEPPGGG-SSS--EEEEEEEEPP-SSEEEE------SS-EEEEEEESSSSS--EEEEPTT-EEEE-SEEEEEEEEETTEEEEEEEEE-TT---PPPP-

Organism: NCBI:txid878477